Protein AF-A0AAV3VYD3-F1 (afdb_monomer)

Sequence (184 aa):
MFLDAGIEIILNGKKIEPYRIKDQPDKISPKYVIENNINVQVRLYSTIGINEENGWDIFINKRCICETNKSKDVQWSKTKQERGYSYRNFRGEVLIEISDTIDLPLNSTKEKLDFNSELMNKIIRVMYNYLFNNKDMFKKKDVIIEFEREISEVDILKDYFEEKTAKAVGERAFDRMLGIAKKS

Structure (mmCIF, N/CA/C/O backbone):
data_AF-A0AAV3VYD3-F1
#
_entry.id   AF-A0AAV3VYD3-F1
#
loop_
_atom_site.group_PDB
_atom_site.id
_atom_site.type_symbol
_atom_site.label_atom_id
_atom_site.label_alt_id
_atom_site.label_comp_id
_atom_site.label_asym_id
_atom_site.label_entity_id
_atom_site.label_seq_id
_atom_site.pdbx_PDB_ins_code
_atom_site.Cartn_x
_atom_site.Cartn_y
_atom_site.Cartn_z
_atom_site.occupancy
_atom_site.B_iso_or_equiv
_atom_site.auth_seq_id
_atom_site.auth_comp_id
_atom_site.auth_asym_id
_atom_site.auth_atom_id
_atom_site.pdbx_PDB_model_num
ATOM 1 N N . MET A 1 1 ? -15.929 9.227 -0.026 1.00 45.53 1 MET A N 1
ATOM 2 C CA . MET A 1 1 ? -16.861 9.052 1.115 1.00 45.53 1 MET A CA 1
ATOM 3 C C . MET A 1 1 ? -17.187 7.575 1.250 1.00 45.53 1 MET A C 1
ATOM 5 O O . MET A 1 1 ? -17.892 7.030 0.408 1.00 45.53 1 MET A O 1
ATOM 9 N N . PHE A 1 2 ? -16.623 6.931 2.268 1.00 51.69 2 PHE A N 1
ATOM 10 C CA . PHE A 1 2 ? -16.863 5.523 2.570 1.00 51.69 2 PHE A CA 1
ATOM 11 C C . PHE A 1 2 ? -18.065 5.411 3.511 1.00 51.69 2 PHE A C 1
ATOM 13 O O . PHE A 1 2 ? -18.057 5.993 4.596 1.00 51.69 2 PHE A O 1
ATOM 20 N N . LEU A 1 3 ? -19.105 4.702 3.080 1.00 51.91 3 LEU A N 1
ATOM 21 C CA . LEU A 1 3 ? -20.323 4.474 3.853 1.00 51.91 3 LEU A CA 1
ATOM 22 C C . LEU A 1 3 ? -20.671 2.994 3.790 1.00 51.91 3 LEU A C 1
ATOM 24 O O . LEU A 1 3 ? -20.880 2.456 2.707 1.00 51.91 3 LEU A O 1
ATOM 28 N N . ASP A 1 4 ? -20.774 2.363 4.955 1.00 52.88 4 ASP A N 1
ATOM 29 C CA . ASP A 1 4 ? -21.252 0.985 5.101 1.00 52.88 4 ASP A CA 1
ATOM 30 C C . ASP A 1 4 ? -22.374 0.912 6.155 1.00 52.88 4 ASP A C 1
ATOM 32 O O . ASP A 1 4 ? -22.376 0.091 7.072 1.00 52.88 4 ASP A O 1
ATOM 36 N N . ALA A 1 5 ? -23.310 1.865 6.078 1.00 54.53 5 ALA A N 1
ATOM 37 C CA . ALA A 1 5 ? -24.402 2.020 7.044 1.00 54.53 5 ALA A CA 1
ATOM 38 C C . ALA A 1 5 ? -25.788 1.630 6.493 1.00 54.53 5 ALA A C 1
ATOM 40 O O . ALA A 1 5 ? -26.776 1.779 7.201 1.00 54.53 5 ALA A O 1
ATOM 41 N N . GLY A 1 6 ? -25.890 1.159 5.241 1.00 59.22 6 GLY A N 1
ATOM 42 C CA . GLY A 1 6 ? -27.193 0.912 4.599 1.00 59.22 6 GLY A CA 1
ATOM 43 C C . GLY A 1 6 ? -28.017 2.189 4.371 1.00 59.22 6 GLY A C 1
ATOM 44 O O . GLY A 1 6 ? -29.228 2.120 4.194 1.00 59.22 6 GLY A O 1
ATOM 45 N N . ILE A 1 7 ? -27.360 3.352 4.402 1.00 65.56 7 ILE A N 1
ATOM 46 C CA . ILE A 1 7 ? -27.970 4.669 4.220 1.00 65.56 7 ILE A CA 1
ATOM 47 C C . ILE A 1 7 ? -27.761 5.102 2.770 1.00 65.56 7 ILE A C 1
ATOM 49 O O . ILE A 1 7 ? -26.641 5.062 2.260 1.00 65.56 7 ILE A O 1
ATOM 53 N N . GLU A 1 8 ? -28.834 5.549 2.126 1.00 74.44 8 GLU A N 1
ATOM 54 C CA . GLU A 1 8 ? -28.788 6.190 0.817 1.00 74.44 8 GLU A CA 1
ATOM 55 C C . GLU A 1 8 ? -28.594 7.700 0.994 1.00 74.44 8 GLU A C 1
ATOM 57 O O . GLU A 1 8 ? -29.368 8.356 1.690 1.00 74.44 8 GLU A O 1
ATOM 62 N N . ILE A 1 9 ? -27.548 8.259 0.380 1.00 77.38 9 ILE A N 1
ATOM 63 C CA . ILE A 1 9 ? -27.311 9.706 0.383 1.00 77.38 9 ILE A CA 1
ATOM 64 C C . ILE A 1 9 ? -27.701 10.274 -0.972 1.00 77.38 9 ILE A C 1
ATOM 66 O O . ILE A 1 9 ? -27.195 9.844 -2.006 1.00 77.38 9 ILE A O 1
ATOM 70 N N . ILE A 1 10 ? -28.565 11.288 -0.951 1.00 84.12 10 ILE A N 1
ATOM 71 C CA . ILE A 1 10 ? -28.936 12.072 -2.127 1.00 84.12 10 ILE A CA 1
ATOM 72 C C . ILE A 1 10 ? -28.445 13.499 -1.899 1.00 84.12 10 ILE A C 1
ATOM 74 O O . ILE A 1 10 ? -28.914 14.186 -0.993 1.00 84.12 10 ILE A O 1
ATOM 78 N N . LEU A 1 11 ? -27.500 13.954 -2.721 1.00 80.88 11 LEU A N 1
ATOM 79 C CA . LEU A 1 11 ? -26.977 15.317 -2.686 1.00 80.88 11 LEU A CA 1
ATOM 80 C C . LEU A 1 11 ? -27.377 16.029 -3.978 1.00 80.88 11 LEU A C 1
ATOM 82 O O . LEU A 1 11 ? -27.050 15.571 -5.072 1.00 80.88 11 LEU A O 1
ATOM 86 N N . ASN A 1 12 ? -28.101 17.145 -3.865 1.00 88.56 12 ASN A N 1
ATOM 87 C CA . ASN A 1 12 ? -28.606 17.912 -5.014 1.00 88.56 12 ASN A CA 1
ATOM 88 C C . ASN A 1 12 ? -29.401 17.053 -6.018 1.00 88.56 12 ASN A C 1
ATOM 90 O O . ASN A 1 12 ? -29.221 17.163 -7.230 1.00 88.56 12 ASN A O 1
ATOM 94 N N . GLY A 1 13 ? -30.239 16.143 -5.510 1.00 86.31 13 GLY A N 1
ATOM 95 C CA . GLY A 1 13 ? -31.043 15.232 -6.333 1.00 86.31 13 GLY A CA 1
ATOM 96 C C . GLY A 1 13 ? -30.257 14.094 -6.995 1.00 86.31 13 GLY A C 1
ATOM 97 O O . GLY A 1 13 ? -30.854 13.283 -7.698 1.00 86.31 13 GLY A O 1
ATOM 98 N N . LYS A 1 14 ? -28.940 13.994 -6.771 1.00 86.69 14 LYS A N 1
ATOM 99 C CA . LYS A 1 14 ? -28.114 12.882 -7.251 1.00 86.69 14 LYS A CA 1
ATOM 100 C C . LYS A 1 14 ? -27.807 11.921 -6.115 1.00 86.69 14 LYS A C 1
ATOM 102 O O . LYS A 1 14 ? -27.284 12.327 -5.077 1.00 86.69 14 LYS A O 1
ATOM 107 N N . LYS A 1 15 ? -28.098 10.642 -6.339 1.00 84.75 15 LYS A N 1
ATOM 108 C CA . LYS A 1 15 ? -27.644 9.563 -5.466 1.00 84.75 15 LYS A CA 1
ATOM 109 C C . LYS A 1 15 ? -26.116 9.533 -5.452 1.00 84.75 15 LYS A C 1
ATOM 111 O O . LYS A 1 15 ? -25.482 9.573 -6.506 1.00 84.75 15 LYS A O 1
ATOM 116 N N . ILE A 1 16 ? -25.544 9.494 -4.258 1.00 83.31 16 ILE A N 1
ATOM 117 C CA . ILE A 1 16 ? -24.109 9.361 -4.048 1.00 83.31 16 ILE A CA 1
ATOM 118 C C . ILE A 1 16 ? -23.815 7.901 -3.741 1.00 83.31 16 ILE A C 1
ATOM 120 O O . ILE A 1 16 ? -24.209 7.386 -2.695 1.00 83.31 16 ILE A O 1
ATOM 124 N N . GLU A 1 17 ? -23.113 7.245 -4.660 1.00 75.81 17 GLU A N 1
ATOM 125 C CA . GLU A 1 17 ? -22.643 5.883 -4.443 1.00 75.81 17 GLU A CA 1
ATOM 126 C C . GLU A 1 17 ? -21.498 5.869 -3.415 1.00 75.81 17 GLU A C 1
ATOM 128 O O . GLU A 1 17 ? -20.615 6.739 -3.461 1.00 75.81 17 GLU A O 1
ATOM 133 N N . PRO A 1 18 ? -21.483 4.904 -2.478 1.00 71.62 18 PRO A N 1
ATOM 134 C CA . PRO A 1 18 ? -20.367 4.731 -1.562 1.00 71.62 18 PRO A CA 1
ATOM 135 C C . PRO A 1 18 ? -19.078 4.477 -2.339 1.00 71.62 18 PRO A C 1
ATOM 137 O O . PRO A 1 18 ? -19.022 3.609 -3.211 1.00 71.62 18 PRO A O 1
ATOM 140 N N . TYR A 1 19 ? -18.021 5.205 -1.993 1.00 75.50 19 TYR A N 1
ATOM 141 C CA . TYR A 1 19 ? -16.716 4.954 -2.586 1.00 75.50 19 TYR A CA 1
ATOM 142 C C . TYR A 1 19 ? -16.160 3.615 -2.085 1.00 75.50 19 TYR A C 1
ATOM 144 O O . TYR A 1 19 ? -16.187 3.334 -0.884 1.00 75.50 19 TYR A O 1
ATOM 152 N N . ARG A 1 20 ? -15.649 2.805 -3.014 1.00 74.44 20 ARG A N 1
ATOM 153 C CA . ARG A 1 20 ? -14.955 1.541 -2.755 1.00 74.44 20 ARG A CA 1
ATOM 154 C C . ARG A 1 20 ? -13.678 1.533 -3.583 1.00 74.44 20 ARG A C 1
ATOM 156 O O . ARG A 1 20 ? -13.747 1.791 -4.778 1.00 74.44 20 ARG A O 1
ATOM 163 N N . ILE A 1 21 ? -12.549 1.198 -2.959 1.00 80.31 21 ILE A N 1
ATOM 164 C CA . ILE A 1 21 ? -11.260 1.038 -3.659 1.00 80.31 21 ILE A CA 1
ATOM 165 C C . ILE A 1 21 ? -11.382 -0.060 -4.729 1.00 80.31 21 ILE A C 1
ATOM 167 O O . ILE A 1 21 ? -10.989 0.104 -5.878 1.00 80.31 21 ILE A O 1
ATOM 171 N N . LYS A 1 22 ? -11.957 -1.201 -4.335 1.00 82.81 22 LYS A N 1
ATOM 172 C CA . LYS A 1 22 ? -12.356 -2.323 -5.195 1.00 82.81 22 LYS A CA 1
ATOM 173 C C . LYS A 1 22 ? -13.385 -3.182 -4.466 1.00 82.81 22 LYS A C 1
ATOM 175 O O . LYS A 1 22 ? -13.549 -3.046 -3.254 1.00 82.81 22 LYS A O 1
ATOM 180 N N . ASP A 1 23 ? -14.032 -4.092 -5.187 1.00 81.81 23 ASP A N 1
ATOM 181 C CA . ASP A 1 23 ? -15.098 -4.937 -4.631 1.00 81.81 23 ASP A CA 1
ATOM 182 C C . ASP A 1 23 ? -14.629 -5.851 -3.498 1.00 81.81 23 ASP A C 1
ATOM 184 O O . ASP A 1 23 ? -15.370 -6.088 -2.545 1.00 81.81 23 ASP A O 1
ATOM 188 N N . GLN A 1 24 ? -13.401 -6.370 -3.588 1.00 86.94 24 GLN A N 1
ATOM 189 C CA . GLN A 1 24 ? -12.832 -7.252 -2.573 1.00 86.94 24 GLN A CA 1
ATOM 190 C C . GLN A 1 24 ? -11.357 -6.942 -2.328 1.00 86.94 24 GLN A C 1
ATOM 192 O O . GLN A 1 24 ? -10.620 -6.814 -3.304 1.00 86.94 24 GLN A O 1
ATOM 197 N N . PRO A 1 25 ? -10.891 -6.878 -1.069 1.00 93.00 25 PRO A N 1
ATOM 198 C CA . PRO A 1 25 ? -9.472 -6.745 -0.729 1.00 93.00 25 PRO A CA 1
ATOM 199 C C . PRO A 1 25 ? -8.639 -7.930 -1.235 1.00 93.00 25 PRO A C 1
ATOM 201 O O . PRO A 1 25 ? -9.141 -9.035 -1.401 1.00 93.00 25 PRO A O 1
ATOM 204 N N . ASP A 1 26 ? -7.346 -7.705 -1.486 1.00 95.62 26 ASP A N 1
ATOM 205 C CA . ASP A 1 26 ? -6.431 -8.767 -1.943 1.00 95.62 26 ASP A CA 1
ATOM 206 C C . ASP A 1 26 ? -6.059 -9.715 -0.793 1.00 95.62 26 ASP A C 1
ATOM 208 O O . ASP A 1 26 ? -5.813 -10.905 -0.998 1.00 95.62 26 ASP A O 1
ATOM 212 N N . LYS A 1 27 ? -6.019 -9.181 0.433 1.00 97.06 27 LYS A N 1
ATOM 213 C CA . LYS A 1 27 ? -5.811 -9.936 1.671 1.00 97.06 27 LYS A CA 1
ATOM 214 C C . LYS A 1 27 ? -6.665 -9.373 2.798 1.00 97.06 27 LYS A C 1
ATOM 216 O O . LYS A 1 27 ? -6.816 -8.158 2.920 1.00 97.06 27 LYS A O 1
ATOM 221 N N . ILE A 1 28 ? -7.178 -10.268 3.637 1.00 97.12 28 ILE A N 1
ATOM 222 C CA . ILE A 1 28 ? -7.953 -9.946 4.837 1.00 97.12 28 ILE A CA 1
ATOM 223 C C . ILE A 1 28 ? -7.355 -10.709 6.013 1.00 97.12 28 ILE A C 1
ATOM 225 O O . ILE A 1 28 ? -7.131 -11.920 5.927 1.00 97.12 28 ILE A O 1
ATOM 229 N N . SER A 1 29 ? -7.083 -10.012 7.110 1.00 97.56 29 SER A N 1
ATOM 230 C CA . SER A 1 29 ? -6.636 -10.648 8.343 1.00 97.56 29 SER A CA 1
ATOM 231 C C . SER A 1 29 ? -7.801 -11.332 9.070 1.00 97.56 29 SER A C 1
ATOM 233 O O . SER A 1 29 ? -8.960 -10.927 8.910 1.00 97.56 29 SER A O 1
ATOM 235 N N . PRO A 1 30 ? -7.536 -12.318 9.948 1.00 96.69 30 PRO A N 1
ATOM 236 C CA . PRO A 1 30 ? -8.525 -12.674 10.961 1.00 96.69 30 PRO A CA 1
ATOM 237 C C . PRO A 1 30 ? -8.890 -11.437 11.798 1.00 96.69 30 PRO A C 1
ATOM 239 O O . PRO A 1 30 ? -8.145 -10.451 11.833 1.00 96.69 30 PRO A O 1
ATOM 242 N N . LYS A 1 31 ? -10.040 -11.492 12.473 1.00 95.06 31 LYS A N 1
ATOM 243 C CA . LYS A 1 31 ? -10.377 -10.505 13.500 1.00 95.06 31 LYS A CA 1
ATOM 244 C C . LYS A 1 31 ? -9.499 -10.774 14.720 1.00 95.06 31 LYS A C 1
ATOM 246 O O . LYS A 1 31 ? -9.607 -11.829 15.341 1.00 95.06 31 LYS A O 1
ATOM 251 N N . TYR A 1 32 ? -8.605 -9.846 15.024 1.00 94.12 32 TYR A N 1
ATOM 252 C CA . TYR A 1 32 ? -7.785 -9.880 16.225 1.00 94.12 32 TYR A CA 1
ATOM 253 C C . TYR A 1 32 ? -8.551 -9.222 17.362 1.00 94.12 32 TYR A C 1
ATOM 255 O O . TYR A 1 32 ? -8.985 -8.083 17.218 1.00 94.12 32 TYR A O 1
ATOM 263 N N . VAL A 1 33 ? -8.683 -9.912 18.489 1.00 91.56 33 VAL A N 1
ATOM 264 C CA . VAL A 1 33 ? -9.193 -9.299 19.715 1.00 91.56 33 VAL A CA 1
ATOM 265 C C . VAL A 1 33 ? -8.015 -8.660 20.440 1.00 91.56 33 VAL A C 1
ATOM 267 O O . VAL A 1 33 ? -7.061 -9.338 20.821 1.00 91.56 33 VAL A O 1
ATOM 270 N N . ILE A 1 34 ? -8.075 -7.346 20.583 1.00 84.94 34 ILE A N 1
ATOM 271 C CA . ILE A 1 34 ? -7.198 -6.533 21.421 1.00 84.94 34 ILE A CA 1
ATOM 272 C C . ILE A 1 34 ? -8.034 -6.117 22.645 1.00 84.94 34 ILE A C 1
ATOM 274 O O . ILE A 1 34 ? -9.249 -6.280 22.628 1.00 84.94 34 ILE A O 1
ATOM 278 N N . GLU A 1 35 ? -7.381 -5.676 23.720 1.00 78.50 35 GLU A N 1
ATOM 279 C CA . GLU A 1 35 ? -7.949 -5.207 25.002 1.00 78.50 35 GLU A CA 1
ATOM 280 C C . GLU A 1 35 ? -9.436 -4.829 25.009 1.00 78.50 35 GLU A C 1
ATOM 282 O O . GLU A 1 35 ? -9.916 -4.168 24.097 1.00 78.50 35 GLU A O 1
ATOM 287 N N . ASN A 1 36 ? -10.153 -5.197 26.076 1.00 72.62 36 ASN A N 1
ATOM 288 C CA . ASN A 1 36 ? -11.568 -4.852 26.272 1.00 72.62 36 ASN A CA 1
ATOM 289 C C . ASN A 1 36 ? -12.492 -5.290 25.114 1.00 72.62 36 ASN A C 1
ATOM 291 O O . ASN A 1 36 ? -13.451 -4.603 24.779 1.00 72.62 36 ASN A O 1
ATOM 295 N N . ASN A 1 37 ? -12.224 -6.449 24.498 1.00 79.62 37 ASN A N 1
ATOM 296 C CA . ASN A 1 37 ? -12.996 -6.990 23.367 1.00 79.62 37 ASN A CA 1
ATOM 297 C C . ASN A 1 37 ? -13.008 -6.103 22.108 1.00 79.62 37 ASN A C 1
ATOM 299 O O . ASN A 1 37 ? -13.908 -6.216 21.269 1.00 79.62 37 ASN A O 1
ATOM 303 N N . ILE A 1 38 ? -11.990 -5.262 21.931 1.00 87.94 38 ILE A N 1
ATOM 304 C CA . ILE A 1 38 ? -11.821 -4.462 20.722 1.00 87.94 38 ILE A CA 1
ATOM 305 C C . ILE A 1 38 ? -11.378 -5.379 19.585 1.00 87.94 38 ILE A C 1
ATOM 307 O O . ILE A 1 38 ? -10.305 -5.978 19.625 1.00 87.94 38 ILE A O 1
ATOM 311 N N . ASN A 1 39 ? -12.194 -5.485 18.540 1.00 92.38 39 ASN A N 1
ATOM 312 C CA . ASN A 1 39 ? -11.863 -6.302 17.378 1.00 92.38 39 ASN A CA 1
ATOM 313 C C . ASN A 1 39 ? -11.178 -5.453 16.312 1.00 92.38 39 ASN A C 1
ATOM 315 O O . ASN A 1 39 ? -11.667 -4.387 15.947 1.00 92.38 39 ASN A O 1
ATOM 319 N N . VAL A 1 40 ? -10.074 -5.955 15.768 1.00 94.69 40 VAL A N 1
ATOM 320 C CA . VAL A 1 40 ? -9.308 -5.303 14.707 1.00 94.69 40 VAL A CA 1
ATOM 321 C C . VAL A 1 40 ? -9.152 -6.245 13.527 1.00 94.69 40 VAL A C 1
ATOM 323 O O . VAL A 1 40 ? -8.675 -7.370 13.673 1.00 94.69 40 VAL A O 1
ATOM 326 N N . GLN A 1 41 ? -9.512 -5.778 12.337 1.00 97.00 41 GLN A N 1
ATOM 327 C CA . GLN A 1 41 ? -9.268 -6.472 11.078 1.00 97.00 41 GLN A CA 1
ATOM 328 C C . GLN A 1 41 ? -8.517 -5.557 10.117 1.00 97.00 41 GLN A C 1
ATOM 330 O O . GLN A 1 41 ? -8.865 -4.393 9.945 1.00 97.00 41 GLN A O 1
ATOM 335 N N . VAL A 1 42 ? -7.504 -6.104 9.458 1.00 97.19 42 VAL A N 1
ATOM 336 C CA . VAL A 1 42 ? -6.706 -5.406 8.455 1.00 97.19 42 VAL A CA 1
ATOM 337 C C . VAL A 1 42 ? -7.067 -5.942 7.078 1.00 97.19 42 VAL A C 1
ATOM 339 O O . VAL A 1 42 ? -7.129 -7.157 6.867 1.00 97.19 42 VAL A O 1
ATOM 342 N N . ARG A 1 43 ? -7.288 -5.040 6.126 1.00 96.56 43 ARG A N 1
ATOM 343 C CA . ARG A 1 43 ? -7.492 -5.359 4.712 1.00 96.56 43 ARG A CA 1
ATOM 344 C C . ARG A 1 43 ? -6.403 -4.699 3.891 1.00 96.56 43 ARG A C 1
ATOM 346 O O . ARG A 1 43 ? -6.096 -3.532 4.112 1.00 96.56 43 ARG A O 1
ATOM 353 N N . LEU A 1 44 ? -5.822 -5.439 2.955 1.00 95.62 44 LEU A N 1
ATOM 354 C CA . LEU A 1 44 ? -4.760 -4.940 2.087 1.00 95.62 44 LEU A CA 1
ATOM 355 C C . LEU A 1 44 ? -5.191 -4.984 0.628 1.00 95.62 44 LEU A C 1
ATOM 357 O O . LEU A 1 44 ? -5.834 -5.936 0.175 1.00 95.62 44 LEU A O 1
ATOM 361 N N . TYR A 1 45 ? -4.761 -3.961 -0.095 1.00 94.50 45 TYR A N 1
ATOM 362 C CA . TYR A 1 45 ? -4.999 -3.762 -1.510 1.00 94.50 45 TYR A CA 1
ATOM 363 C C . TYR A 1 45 ? -3.650 -3.461 -2.174 1.00 94.50 45 TYR A C 1
ATOM 365 O O . TYR A 1 45 ? -2.945 -2.532 -1.767 1.00 94.50 45 TYR A O 1
ATOM 373 N N . SER A 1 46 ? -3.268 -4.259 -3.169 1.00 92.25 46 SER A N 1
ATOM 374 C CA . SER A 1 46 ? -2.045 -4.084 -3.967 1.00 92.25 46 SER A CA 1
ATOM 375 C C . SER A 1 46 ? -2.274 -3.340 -5.276 1.00 92.25 46 SER A C 1
ATOM 377 O O . SER A 1 46 ? -1.317 -3.029 -5.990 1.00 92.25 46 SER A O 1
ATOM 379 N N . THR A 1 47 ? -3.534 -3.035 -5.576 1.00 88.44 47 THR A N 1
ATOM 380 C CA . THR A 1 47 ? -3.943 -2.284 -6.756 1.00 88.44 47 THR A CA 1
ATOM 381 C C . THR A 1 47 ? -4.985 -1.252 -6.347 1.00 88.44 47 THR A C 1
ATOM 383 O O . THR A 1 47 ? -5.934 -1.583 -5.638 1.00 88.44 47 THR A O 1
ATOM 386 N N . ILE A 1 48 ? -4.787 -0.017 -6.798 1.00 85.44 48 ILE A N 1
ATOM 387 C CA . ILE A 1 48 ? -5.684 1.125 -6.599 1.00 85.44 48 ILE A CA 1
ATOM 388 C C . ILE A 1 48 ? -5.878 1.829 -7.944 1.00 85.44 48 ILE A C 1
ATOM 390 O O . ILE A 1 48 ? -5.062 1.650 -8.858 1.00 85.44 48 ILE A O 1
ATOM 394 N N . GLY A 1 49 ? -6.946 2.610 -8.080 1.00 80.56 49 GLY A N 1
ATOM 395 C CA . GLY A 1 49 ? -7.206 3.391 -9.291 1.00 80.56 49 GLY A CA 1
ATOM 396 C C . GLY A 1 49 ? -6.085 4.395 -9.604 1.00 80.56 49 GLY A C 1
ATOM 397 O O . GLY A 1 49 ? -5.352 4.833 -8.723 1.00 80.56 49 GLY A O 1
ATOM 398 N N . ILE A 1 50 ? -5.951 4.805 -10.871 1.00 76.31 50 ILE A N 1
ATOM 399 C CA . ILE A 1 50 ? -4.847 5.682 -11.322 1.00 76.31 50 ILE A CA 1
ATOM 400 C C . ILE A 1 50 ? -4.804 7.053 -10.623 1.00 76.31 50 ILE A C 1
ATOM 402 O O . ILE A 1 50 ? -3.734 7.642 -10.488 1.00 76.31 50 ILE A O 1
ATOM 406 N N . ASN A 1 51 ? -5.959 7.531 -10.156 1.00 81.38 51 ASN A N 1
ATOM 407 C CA . ASN A 1 51 ? -6.115 8.797 -9.437 1.00 81.38 51 ASN A CA 1
ATOM 408 C C . ASN A 1 51 ? -6.279 8.597 -7.924 1.00 81.38 51 ASN A C 1
ATOM 410 O O . ASN A 1 51 ? -6.585 9.550 -7.210 1.00 81.38 51 ASN A O 1
ATOM 414 N N . GLU A 1 52 ? -6.127 7.368 -7.434 1.00 84.88 52 GLU A N 1
ATOM 415 C CA . GLU A 1 52 ? -6.284 7.067 -6.020 1.00 84.88 52 GLU A CA 1
ATOM 416 C C . GLU A 1 52 ? -4.969 7.263 -5.278 1.00 84.88 52 GLU A C 1
ATOM 418 O O . GLU A 1 52 ? -3.880 6.919 -5.744 1.00 84.88 52 GLU A O 1
ATOM 423 N N . GLU A 1 53 ? -5.071 7.811 -4.074 1.00 88.06 53 GLU A N 1
ATOM 424 C CA . GLU A 1 53 ? -3.915 7.931 -3.210 1.00 88.06 53 GLU A CA 1
ATOM 425 C C . GLU A 1 53 ? -3.645 6.623 -2.468 1.00 88.06 53 GLU A C 1
ATOM 427 O O . GLU A 1 53 ? -4.550 5.950 -1.976 1.00 88.06 53 GLU A O 1
ATOM 432 N N . ASN A 1 54 ? -2.367 6.296 -2.303 1.00 90.94 54 ASN A N 1
ATOM 433 C CA . ASN A 1 54 ? -1.969 5.231 -1.395 1.00 90.94 54 ASN A CA 1
ATOM 434 C C . ASN A 1 54 ? -2.120 5.634 0.079 1.00 90.94 54 ASN A C 1
ATOM 436 O O . ASN A 1 54 ? -2.263 6.810 0.387 1.00 90.94 54 ASN A O 1
ATOM 440 N N . GLY A 1 55 ? -2.029 4.679 1.000 1.00 91.88 55 GLY A N 1
ATOM 441 C CA . GLY A 1 55 ? -1.970 4.956 2.441 1.00 91.88 55 GLY A CA 1
ATOM 442 C C . GLY A 1 55 ? -2.920 4.098 3.264 1.00 91.88 55 GLY A C 1
ATOM 443 O O . GLY A 1 55 ? -3.468 3.111 2.767 1.00 91.88 55 GLY A O 1
ATOM 444 N N . TRP A 1 56 ? -3.062 4.469 4.534 1.00 92.38 56 TRP A N 1
ATOM 445 C CA . TRP A 1 56 ? -3.906 3.771 5.499 1.00 92.38 56 TRP A CA 1
ATOM 446 C C . TRP A 1 56 ? -5.222 4.504 5.744 1.00 92.38 56 TRP A C 1
ATOM 448 O O . TRP A 1 56 ? -5.222 5.678 6.118 1.00 92.38 56 TRP A O 1
ATOM 458 N N . ASP A 1 57 ? -6.322 3.774 5.628 1.00 90.88 57 ASP A N 1
ATOM 459 C CA . ASP A 1 57 ? -7.636 4.186 6.097 1.00 90.88 57 ASP A CA 1
ATOM 460 C C . ASP A 1 57 ? -7.929 3.513 7.437 1.00 90.88 57 ASP A C 1
ATOM 462 O O . ASP A 1 57 ? -7.663 2.322 7.621 1.00 90.88 57 ASP A O 1
ATOM 466 N N . ILE A 1 58 ? -8.484 4.266 8.382 1.00 89.69 58 ILE A N 1
ATOM 467 C CA . ILE A 1 58 ? -8.855 3.750 9.701 1.00 89.69 58 ILE A CA 1
ATOM 468 C C . ILE A 1 58 ? -10.341 3.981 9.909 1.00 89.69 58 ILE A C 1
ATOM 470 O O . ILE A 1 58 ? -10.822 5.118 9.892 1.00 89.69 58 ILE A O 1
ATOM 474 N N . PHE A 1 59 ? -11.045 2.883 10.146 1.00 88.31 59 PHE A N 1
ATOM 475 C CA . PHE A 1 59 ? -12.467 2.840 10.404 1.00 88.31 59 PHE A CA 1
ATOM 476 C C . PHE A 1 59 ? -12.720 2.391 11.830 1.00 88.31 59 PHE A C 1
ATOM 478 O O . PHE A 1 59 ? -12.151 1.406 12.293 1.00 88.31 59 PHE A O 1
ATOM 485 N N . ILE A 1 60 ? -13.636 3.076 12.496 1.00 85.81 60 ILE A N 1
ATOM 486 C CA . ILE A 1 60 ? -14.126 2.696 13.814 1.00 85.81 60 ILE A CA 1
ATOM 487 C C . ILE A 1 60 ? -15.634 2.550 13.727 1.00 85.81 60 ILE A C 1
ATOM 489 O O . ILE A 1 60 ? -16.308 3.494 13.316 1.00 85.81 60 ILE A O 1
ATOM 493 N N . ASN A 1 61 ? -16.170 1.388 14.104 1.00 84.44 61 ASN A N 1
ATOM 494 C CA . ASN A 1 61 ? -17.605 1.097 14.049 1.00 84.44 61 ASN A CA 1
ATOM 495 C C . ASN A 1 61 ? -18.220 1.533 12.706 1.00 84.44 61 ASN A C 1
ATOM 497 O O . ASN A 1 61 ? -19.254 2.196 12.654 1.00 84.44 61 ASN A O 1
ATOM 501 N N . LYS A 1 62 ? -17.531 1.181 11.609 1.00 82.94 62 LYS A N 1
ATOM 502 C CA . LYS A 1 62 ? -17.867 1.507 10.207 1.00 82.94 62 LYS A CA 1
ATOM 503 C C . LYS A 1 62 ? -17.749 2.982 9.797 1.00 82.94 62 LYS A C 1
ATOM 505 O O . LYS A 1 62 ? -18.010 3.310 8.641 1.00 82.94 62 LYS A O 1
ATOM 510 N N . ARG A 1 63 ? -17.321 3.878 10.686 1.00 78.62 63 ARG A N 1
ATOM 511 C CA . ARG A 1 63 ? -17.050 5.285 10.365 1.00 78.62 63 ARG A CA 1
ATOM 512 C C . ARG A 1 63 ? -15.586 5.472 9.983 1.00 78.62 63 ARG A C 1
ATOM 514 O O . ARG A 1 63 ? -14.709 5.125 10.765 1.00 78.62 63 ARG A O 1
ATOM 521 N N . CYS A 1 64 ? -15.323 6.068 8.820 1.00 83.81 64 CYS A N 1
ATOM 522 C CA . CYS A 1 64 ? -13.975 6.483 8.430 1.00 83.81 64 CYS A CA 1
ATOM 523 C C . CYS A 1 64 ? -13.514 7.654 9.309 1.00 83.81 64 CYS A C 1
ATOM 525 O O . CYS A 1 64 ? -14.173 8.696 9.347 1.00 83.81 64 CYS A O 1
ATOM 527 N N . ILE A 1 65 ? -12.407 7.474 10.027 1.00 83.00 65 ILE A N 1
ATOM 528 C CA . ILE A 1 65 ? -11.817 8.484 10.921 1.00 83.00 65 ILE A CA 1
ATOM 529 C C . ILE A 1 65 ? -10.547 9.079 10.315 1.00 83.00 65 ILE A C 1
ATOM 531 O O . ILE A 1 65 ? -10.254 10.258 10.503 1.00 83.00 65 ILE A O 1
ATOM 535 N N . CYS A 1 66 ? -9.787 8.270 9.580 1.00 83.50 66 CYS A N 1
ATOM 536 C CA . CYS A 1 66 ? -8.611 8.702 8.836 1.00 83.50 66 CYS A CA 1
ATOM 537 C C . CYS A 1 66 ? -8.663 8.102 7.440 1.00 83.50 66 CYS A C 1
ATOM 539 O O . CYS A 1 66 ? -8.940 6.914 7.303 1.00 83.50 66 CYS A O 1
ATOM 541 N N . GLU A 1 67 ? -8.368 8.922 6.440 1.00 88.06 67 GLU A N 1
ATOM 542 C CA . GLU A 1 67 ? -8.357 8.547 5.032 1.00 88.06 67 GLU A CA 1
ATOM 543 C C . GLU A 1 67 ? -6.960 8.827 4.455 1.00 88.06 67 GLU A C 1
ATOM 545 O O . GLU A 1 67 ? -6.341 9.837 4.793 1.00 88.06 67 GLU A O 1
ATOM 550 N N . THR A 1 68 ? -6.451 7.899 3.643 1.00 87.62 68 THR A N 1
ATOM 551 C CA . THR A 1 68 ? -5.182 7.966 2.892 1.00 87.62 68 THR A CA 1
ATOM 552 C C . THR A 1 68 ? -3.954 8.306 3.750 1.00 87.62 68 THR A C 1
ATOM 554 O O . THR A 1 68 ? -2.952 8.830 3.258 1.00 87.62 68 THR A O 1
ATOM 557 N N . ASN A 1 69 ? -3.977 7.984 5.048 1.00 85.44 69 ASN A N 1
ATOM 558 C CA . ASN A 1 69 ? 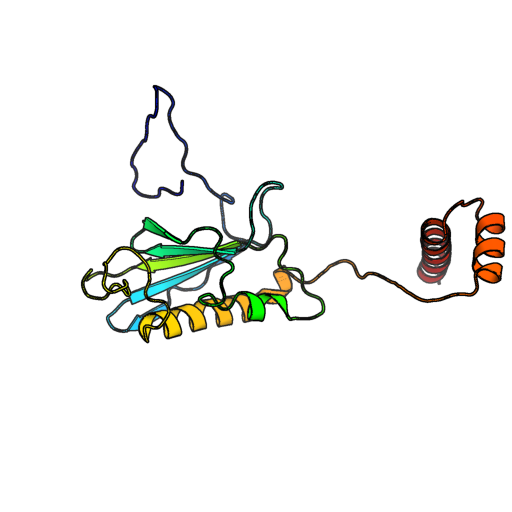-3.000 8.495 6.003 1.00 85.44 69 ASN A CA 1
ATOM 559 C C . ASN A 1 69 ? -1.585 7.949 5.723 1.00 85.44 69 ASN A C 1
ATOM 561 O O . ASN A 1 69 ? -1.354 6.739 5.636 1.00 85.44 69 ASN A O 1
ATOM 565 N N . LYS A 1 70 ? -0.629 8.877 5.592 1.00 86.88 70 LYS A N 1
ATOM 566 C CA . LYS A 1 70 ? 0.804 8.654 5.324 1.00 86.88 70 LYS A CA 1
ATOM 567 C C . LYS A 1 70 ? 1.702 9.252 6.415 1.00 86.88 70 LYS A C 1
ATOM 569 O O . LYS A 1 70 ? 2.900 9.440 6.182 1.00 86.88 70 LYS A O 1
ATOM 574 N N . SER A 1 71 ? 1.141 9.620 7.567 1.00 85.12 71 SER A N 1
ATOM 575 C CA . SER A 1 71 ? 1.879 10.276 8.646 1.00 85.12 71 SER A CA 1
ATOM 576 C C . SER A 1 71 ? 2.855 9.319 9.344 1.00 85.12 71 SER A C 1
ATOM 578 O O . SER A 1 71 ? 2.860 8.098 9.139 1.00 85.12 71 SER A O 1
ATOM 580 N N . LYS A 1 72 ? 3.710 9.893 10.197 1.00 81.19 72 LYS A N 1
ATOM 581 C CA . LYS A 1 72 ? 4.581 9.122 11.094 1.00 81.19 72 LYS A CA 1
ATOM 582 C C . LYS A 1 72 ? 3.783 8.332 12.136 1.00 81.19 72 LYS A C 1
ATOM 584 O O . LYS A 1 72 ? 4.295 7.333 12.629 1.00 81.19 72 LYS A O 1
ATOM 589 N N . ASP A 1 73 ? 2.548 8.734 12.420 1.00 80.75 73 ASP A N 1
ATOM 590 C CA . ASP A 1 73 ? 1.704 8.133 13.458 1.00 80.75 73 ASP A CA 1
ATOM 591 C C . ASP A 1 73 ? 1.249 6.731 13.052 1.00 80.75 73 ASP A C 1
ATOM 593 O O . ASP A 1 73 ? 1.347 5.784 13.823 1.00 80.75 73 ASP A O 1
ATOM 597 N N . VAL A 1 74 ? 0.900 6.550 11.776 1.00 80.69 74 VAL A N 1
ATOM 598 C CA . VAL A 1 74 ? 0.673 5.224 11.175 1.00 80.69 74 VAL A CA 1
ATOM 599 C C . VAL A 1 74 ? 1.979 4.570 10.706 1.00 80.69 74 VAL A C 1
ATOM 601 O O . VAL A 1 74 ? 1.960 3.665 9.878 1.00 80.69 74 VAL A O 1
ATOM 604 N N . GLN A 1 75 ? 3.125 5.062 11.191 1.00 80.31 75 GLN A N 1
ATOM 605 C CA . GLN A 1 75 ? 4.519 4.688 10.894 1.00 80.31 75 GLN A CA 1
ATOM 606 C C . GLN A 1 75 ? 4.875 4.536 9.408 1.00 80.31 75 GLN A C 1
ATOM 608 O O . GLN A 1 75 ? 5.798 3.797 9.070 1.00 80.31 75 GLN A O 1
ATOM 613 N N . TRP A 1 76 ? 4.173 5.227 8.505 1.00 80.75 76 TRP A N 1
ATOM 614 C CA . TRP A 1 76 ? 4.234 5.003 7.053 1.00 80.75 76 TRP A CA 1
ATOM 615 C C . TRP A 1 76 ? 5.652 4.978 6.464 1.00 80.75 76 TRP A C 1
ATOM 617 O O . TRP A 1 76 ? 5.949 4.212 5.545 1.00 80.75 76 TRP A O 1
ATOM 627 N N . SER A 1 77 ? 6.561 5.780 7.021 1.00 75.25 77 SER A N 1
ATOM 628 C CA . SER A 1 77 ? 7.973 5.779 6.633 1.00 75.25 77 SER A CA 1
ATOM 629 C C . SER A 1 77 ? 8.640 4.412 6.817 1.00 75.25 77 SER A C 1
ATOM 631 O O . SER A 1 77 ? 9.438 4.028 5.969 1.00 75.25 77 SER A O 1
ATOM 633 N N . LYS A 1 78 ? 8.289 3.652 7.863 1.00 74.62 78 LYS A N 1
ATOM 634 C CA . LYS A 1 78 ? 8.797 2.290 8.090 1.00 74.62 78 LYS A CA 1
ATOM 635 C C . LYS A 1 78 ? 8.274 1.302 7.053 1.0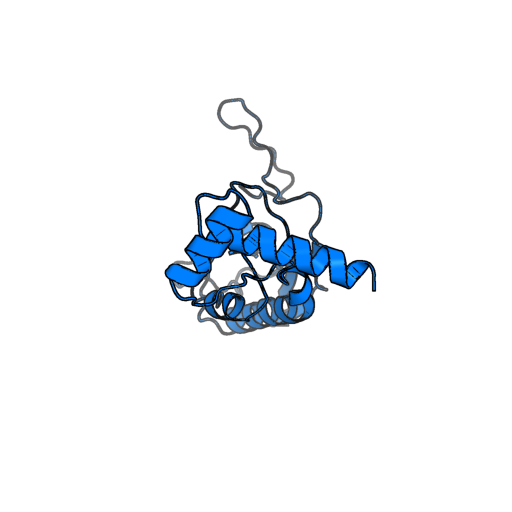0 74.62 78 LYS A C 1
ATOM 637 O O . LYS A 1 78 ? 9.022 0.437 6.620 1.00 74.62 78 LYS A O 1
ATOM 642 N N . THR A 1 79 ? 7.025 1.467 6.609 1.00 69.69 79 THR A N 1
ATOM 643 C CA . THR A 1 79 ? 6.442 0.638 5.539 1.00 69.69 79 THR A CA 1
ATOM 644 C C . THR A 1 79 ? 7.255 0.751 4.243 1.00 69.69 79 THR A C 1
ATOM 646 O O . THR A 1 79 ? 7.542 -0.246 3.592 1.00 69.69 79 THR A O 1
ATOM 649 N N . LYS A 1 80 ? 7.672 1.966 3.864 1.00 68.44 80 LYS A N 1
ATOM 650 C CA . LYS A 1 80 ? 8.288 2.244 2.554 1.00 68.44 80 LYS A CA 1
ATOM 651 C C . LYS A 1 80 ? 9.772 1.899 2.415 1.00 68.44 80 LYS A C 1
ATOM 653 O O . LYS A 1 80 ? 10.288 1.970 1.303 1.00 68.44 80 LYS A O 1
ATOM 658 N N . GLN A 1 81 ? 10.475 1.601 3.503 1.00 66.00 81 GLN A N 1
ATOM 659 C CA . GLN A 1 81 ? 11.944 1.574 3.502 1.00 66.00 81 GLN A CA 1
ATOM 660 C C . GLN A 1 81 ? 12.570 0.265 2.998 1.00 66.00 81 GLN A C 1
ATOM 662 O O . GLN A 1 81 ? 13.793 0.182 2.887 1.00 66.00 81 GLN A O 1
ATOM 667 N N . GLU A 1 82 ? 11.777 -0.747 2.641 1.00 73.06 82 GLU A N 1
ATOM 668 C CA . GLU A 1 82 ? 12.330 -2.027 2.203 1.00 73.06 82 GLU A CA 1
ATOM 669 C C . GLU A 1 82 ? 12.751 -2.015 0.721 1.00 73.06 82 GLU A C 1
ATOM 671 O O . GLU A 1 82 ? 11.937 -1.822 -0.189 1.00 73.06 82 GLU A O 1
ATOM 676 N N . ARG A 1 83 ? 14.048 -2.249 0.461 1.00 78.56 83 ARG A N 1
ATOM 677 C CA . ARG A 1 83 ? 14.578 -2.402 -0.904 1.00 78.56 83 ARG A CA 1
ATOM 678 C C . ARG A 1 83 ? 13.871 -3.563 -1.614 1.00 78.56 83 ARG A C 1
ATOM 680 O O . ARG A 1 83 ? 13.674 -4.622 -1.037 1.00 78.56 83 ARG A O 1
ATOM 687 N N . GLY A 1 84 ? 13.524 -3.364 -2.886 1.00 84.31 84 GLY A N 1
ATOM 688 C CA . GLY A 1 84 ? 12.840 -4.374 -3.703 1.00 84.31 84 GLY A CA 1
ATOM 689 C C . GLY A 1 84 ? 11.309 -4.349 -3.626 1.00 84.31 84 GLY A C 1
ATOM 690 O O . GLY A 1 84 ? 10.671 -5.082 -4.376 1.00 84.31 84 GLY A O 1
ATOM 691 N N . TYR A 1 85 ? 10.711 -3.473 -2.813 1.00 88.62 85 TYR A N 1
ATOM 692 C CA . TYR A 1 85 ? 9.255 -3.319 -2.705 1.00 88.62 85 TYR A CA 1
ATOM 693 C C . TYR A 1 85 ? 8.806 -1.919 -3.141 1.00 88.62 85 TYR A C 1
ATOM 695 O O . TYR A 1 85 ? 9.560 -0.946 -3.064 1.00 88.62 85 TYR A O 1
ATOM 703 N N . SER A 1 86 ? 7.581 -1.810 -3.654 1.00 87.69 86 SER A N 1
ATOM 704 C CA . SER A 1 86 ? 6.943 -0.552 -4.041 1.00 87.69 86 SER A CA 1
ATOM 705 C C . SER A 1 86 ? 5.519 -0.496 -3.511 1.00 87.69 86 SER A C 1
ATOM 707 O O . SER A 1 86 ? 4.632 -1.204 -3.973 1.00 87.69 86 SER A O 1
ATOM 709 N N . TYR A 1 87 ? 5.282 0.437 -2.596 1.00 89.75 87 TYR A N 1
ATOM 710 C CA . TYR A 1 87 ? 3.962 0.699 -2.024 1.00 89.75 87 TYR A CA 1
ATOM 711 C C . TYR A 1 87 ? 3.223 1.818 -2.775 1.00 89.75 87 TYR A C 1
ATOM 713 O O . TYR A 1 87 ? 2.399 2.526 -2.198 1.00 89.75 87 TYR A O 1
ATOM 721 N N . ARG A 1 88 ? 3.541 2.041 -4.062 1.00 87.44 88 ARG A N 1
ATOM 722 C CA . ARG A 1 88 ? 2.868 3.060 -4.892 1.00 87.44 88 ARG A CA 1
ATOM 723 C C . ARG A 1 88 ? 1.373 2.774 -5.025 1.00 87.44 88 ARG A C 1
ATOM 725 O O . ARG A 1 88 ? 0.590 3.703 -4.904 1.00 87.44 88 ARG A O 1
ATOM 732 N N . ASN A 1 89 ? 1.012 1.503 -5.183 1.00 89.00 89 ASN A N 1
ATOM 733 C CA . ASN A 1 89 ? -0.370 1.059 -5.371 1.00 89.00 89 ASN A CA 1
ATOM 734 C C . ASN A 1 89 ? -0.984 0.483 -4.083 1.00 89.00 89 ASN A C 1
ATOM 736 O O . ASN A 1 89 ? -1.916 -0.311 -4.132 1.00 89.00 89 ASN A O 1
ATOM 740 N N . PHE A 1 90 ? -0.409 0.821 -2.928 1.00 91.81 90 PHE A N 1
ATOM 741 C CA . PHE A 1 90 ? -0.850 0.304 -1.639 1.00 91.81 90 PHE A CA 1
ATOM 742 C C . PHE A 1 90 ? -2.090 1.035 -1.133 1.00 91.81 90 PHE A C 1
ATOM 744 O O . PHE A 1 90 ? -2.046 2.250 -0.948 1.00 91.81 90 PHE A O 1
ATOM 751 N N . ARG A 1 91 ? -3.123 0.288 -0.750 1.00 92.88 91 ARG A N 1
ATOM 752 C CA . ARG A 1 91 ? -4.119 0.748 0.224 1.00 92.88 91 ARG A CA 1
ATOM 753 C C . ARG A 1 91 ? -4.211 -0.257 1.357 1.00 92.88 91 ARG A C 1
ATOM 755 O O . ARG A 1 91 ? -4.200 -1.466 1.119 1.00 92.88 91 ARG A O 1
ATOM 762 N N . GLY A 1 92 ? -4.317 0.237 2.578 1.00 93.56 92 GLY A N 1
ATOM 763 C CA . GLY A 1 92 ? -4.625 -0.585 3.735 1.00 93.56 92 GLY A CA 1
ATOM 764 C C . GLY A 1 92 ? -5.829 -0.017 4.462 1.00 93.56 92 GLY A C 1
ATOM 765 O O . GLY A 1 92 ? -5.865 1.180 4.716 1.00 93.56 92 GLY A O 1
ATOM 766 N N . GLU A 1 93 ? -6.791 -0.856 4.818 1.00 94.56 93 GLU A N 1
ATOM 767 C CA . GLU A 1 93 ? -7.898 -0.468 5.692 1.00 94.56 93 GLU A CA 1
ATOM 768 C C . GLU A 1 93 ? -7.751 -1.177 7.033 1.00 94.56 93 GLU A C 1
ATOM 770 O O . GLU A 1 93 ? -7.414 -2.364 7.096 1.00 94.56 93 GLU A O 1
ATOM 775 N N . VAL A 1 94 ? -8.039 -0.453 8.105 1.00 94.38 94 VAL A N 1
ATOM 776 C CA . VAL A 1 94 ? -8.067 -0.975 9.469 1.00 94.38 94 VAL A CA 1
ATOM 777 C C . VAL A 1 94 ? -9.473 -0.804 9.994 1.00 94.38 94 VAL A C 1
ATOM 779 O O . VAL A 1 94 ? -9.944 0.318 10.154 1.00 94.38 94 VAL A O 1
ATOM 782 N N . LEU A 1 95 ? -10.151 -1.916 10.234 1.00 93.31 95 LEU A N 1
ATOM 783 C CA . LEU A 1 95 ? -11.502 -1.944 10.766 1.00 93.31 95 LEU A CA 1
ATOM 784 C C . LEU A 1 95 ? -11.431 -2.243 12.251 1.00 93.31 95 LEU A C 1
ATOM 786 O O . LEU A 1 95 ? -10.966 -3.313 12.641 1.00 93.31 95 LEU A O 1
ATOM 790 N N . ILE A 1 96 ? -11.888 -1.296 13.056 1.00 91.19 96 ILE A N 1
ATOM 791 C CA . ILE A 1 96 ? -11.906 -1.380 14.508 1.00 91.19 96 ILE A CA 1
ATOM 792 C C . ILE A 1 96 ? -13.377 -1.444 14.938 1.00 91.19 96 ILE A C 1
ATOM 794 O O . ILE A 1 96 ? -14.156 -0.539 14.634 1.00 91.19 96 ILE A O 1
ATOM 798 N N . GLU A 1 97 ? -13.773 -2.516 15.617 1.00 89.81 97 GLU A N 1
ATOM 799 C CA . GLU A 1 97 ? -15.110 -2.686 16.198 1.00 89.81 97 GLU A CA 1
ATOM 800 C C . GLU A 1 97 ? -14.992 -2.635 17.727 1.00 89.81 97 GLU A C 1
ATOM 802 O O . GLU A 1 97 ? -14.257 -3.424 18.326 1.00 89.81 97 GLU A O 1
ATOM 807 N N . ILE A 1 98 ? -15.704 -1.693 18.347 1.00 85.50 98 ILE A N 1
ATOM 808 C CA . ILE A 1 98 ? -15.676 -1.418 19.790 1.00 85.50 98 ILE A CA 1
ATOM 809 C C . ILE A 1 98 ? -17.122 -1.349 20.278 1.00 85.50 98 ILE A C 1
ATOM 811 O O . ILE A 1 98 ? -17.920 -0.591 19.721 1.00 85.50 98 ILE A O 1
ATOM 815 N N . SER A 1 99 ? -17.460 -2.125 21.309 1.00 77.44 99 SER A N 1
ATOM 816 C CA . SER A 1 99 ? -18.797 -2.121 21.917 1.00 77.44 99 SER A CA 1
ATOM 817 C C . SER A 1 99 ? -19.045 -0.877 22.769 1.00 77.44 99 SER A C 1
ATOM 819 O O . SER A 1 99 ? -20.106 -0.269 22.652 1.00 77.44 99 SER A O 1
ATOM 821 N N . ASP A 1 100 ? -18.056 -0.461 23.564 1.00 66.81 100 ASP A N 1
ATOM 822 C CA . ASP A 1 100 ? -18.170 0.676 24.475 1.00 66.81 100 ASP A CA 1
ATOM 823 C C . ASP A 1 100 ? -17.409 1.897 23.949 1.00 66.81 100 ASP A C 1
ATOM 825 O O . ASP A 1 100 ? -16.182 1.932 23.884 1.00 66.81 100 ASP A O 1
ATOM 829 N N . THR A 1 101 ? -18.137 2.957 23.591 1.00 58.03 101 THR A N 1
ATOM 830 C CA . THR A 1 101 ? -17.566 4.189 23.009 1.00 58.03 101 THR A CA 1
ATOM 831 C C . THR A 1 101 ? -16.615 4.950 23.942 1.00 58.03 101 THR A C 1
ATOM 833 O O . THR A 1 101 ? -15.956 5.888 23.501 1.00 58.03 101 THR A O 1
ATOM 836 N N . ILE A 1 102 ? -16.560 4.584 25.226 1.00 56.19 102 ILE A N 1
ATOM 837 C CA . ILE A 1 102 ? -15.635 5.160 26.215 1.00 56.19 102 ILE A CA 1
ATOM 838 C C . ILE A 1 102 ? -14.182 4.767 25.909 1.00 56.19 102 ILE A C 1
ATOM 840 O O . ILE A 1 102 ? -13.284 5.568 26.154 1.00 56.19 102 ILE A O 1
ATOM 844 N N . ASP A 1 103 ? -13.964 3.611 25.277 1.00 60.53 103 ASP A N 1
ATOM 845 C CA . ASP A 1 103 ? -12.631 3.073 24.970 1.00 60.53 103 ASP A CA 1
ATOM 846 C C . ASP A 1 103 ? -12.075 3.565 23.623 1.00 60.53 103 ASP A C 1
ATOM 848 O O . ASP A 1 103 ? -11.073 3.061 23.109 1.00 60.53 103 ASP A O 1
ATOM 852 N N . LEU A 1 104 ? -12.725 4.562 23.017 1.00 65.25 104 LEU A N 1
ATOM 853 C CA . LEU A 1 104 ? -12.249 5.152 21.778 1.00 65.25 104 LEU A CA 1
ATOM 854 C C . LEU A 1 104 ? -10.951 5.925 22.038 1.00 65.25 104 LEU A C 1
ATOM 856 O O . LEU A 1 104 ? -10.958 6.845 22.858 1.00 65.25 104 LEU A O 1
ATOM 860 N N . PRO A 1 105 ? -9.857 5.637 21.309 1.00 63.84 105 PRO A N 1
ATOM 861 C CA . PRO A 1 105 ? -8.614 6.376 21.447 1.00 63.84 105 PRO A CA 1
ATOM 862 C C . PRO A 1 105 ? -8.761 7.707 20.716 1.00 63.84 105 PRO A C 1
ATOM 864 O O . PRO A 1 105 ? -8.188 7.908 19.651 1.00 63.84 105 PRO A O 1
ATOM 867 N N . LEU A 1 106 ? -9.606 8.593 21.231 1.00 66.25 106 LEU A N 1
ATOM 868 C CA . LEU A 1 106 ? -9.778 9.942 20.726 1.00 66.25 106 LEU A CA 1
ATOM 869 C C . LEU A 1 106 ? -8.919 10.896 21.552 1.00 66.25 106 LEU A C 1
ATOM 871 O O . LEU A 1 106 ? -8.731 10.720 22.753 1.00 66.25 106 LEU A O 1
ATOM 875 N N . ASN A 1 107 ? -8.409 11.930 20.897 1.00 60.03 107 ASN A N 1
ATOM 876 C CA . ASN A 1 107 ? -7.702 13.023 21.537 1.00 60.03 107 ASN A CA 1
ATOM 877 C C . ASN A 1 107 ? -8.619 13.762 22.527 1.00 60.03 107 ASN A C 1
ATOM 879 O O . ASN A 1 107 ? -9.834 13.571 22.555 1.00 60.03 107 ASN A O 1
ATOM 883 N N . SER A 1 108 ? -8.045 14.657 23.33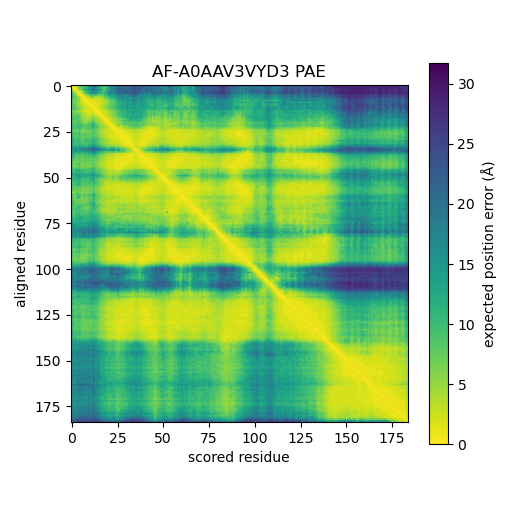0 1.00 51.53 108 SER A N 1
ATOM 884 C CA . SER A 1 108 ? -8.778 15.403 24.365 1.00 51.53 108 SER A CA 1
ATOM 885 C C . SER A 1 108 ? -9.977 16.209 23.841 1.00 51.53 108 SER A C 1
ATOM 887 O O . SER A 1 108 ? -10.913 16.452 24.598 1.00 51.53 108 SER A O 1
ATOM 889 N N . THR A 1 109 ? -9.991 16.580 22.553 1.00 52.06 109 THR A N 1
ATOM 890 C CA . THR A 1 109 ? -11.135 17.248 21.907 1.00 52.06 109 THR A CA 1
ATOM 891 C C . THR A 1 109 ? -12.220 16.282 21.423 1.00 52.06 109 THR A C 1
ATOM 893 O O . THR A 1 109 ? -13.282 16.729 21.007 1.00 52.06 109 THR A O 1
ATOM 896 N N . LYS A 1 110 ? -11.998 14.965 21.518 1.00 54.31 110 LYS A N 1
ATOM 897 C CA . LYS A 1 110 ? -12.869 13.883 21.025 1.00 54.31 110 LYS A CA 1
ATOM 898 C C . LYS A 1 110 ? -13.124 13.918 19.514 1.00 54.31 110 LYS A C 1
ATOM 900 O O . LYS A 1 110 ? -14.099 13.346 19.031 1.00 54.31 110 LYS A O 1
ATOM 905 N N . GLU A 1 111 ? -12.248 14.571 18.757 1.00 56.75 111 GLU A N 1
ATOM 906 C CA . GLU A 1 111 ? -12.443 14.820 17.321 1.00 56.75 111 GLU A CA 1
ATOM 907 C C . GLU A 1 111 ? -11.507 13.999 16.435 1.00 56.75 111 GLU A C 1
ATOM 909 O O . GLU A 1 111 ? -11.820 13.756 15.269 1.00 56.75 111 GLU A O 1
ATOM 914 N N . LYS A 1 112 ? -10.348 13.582 16.956 1.00 65.25 112 LYS A N 1
ATOM 915 C CA . LYS A 1 112 ? -9.315 12.867 16.193 1.00 65.25 112 LYS A CA 1
ATOM 916 C C . LYS A 1 112 ? -8.783 11.691 16.987 1.00 65.25 112 LYS A C 1
ATOM 918 O O . LYS A 1 112 ? -8.844 11.705 18.205 1.00 65.25 112 LYS A O 1
ATOM 923 N N . LEU A 1 113 ? -8.221 10.705 16.299 1.00 74.56 113 LEU A N 1
ATOM 924 C CA . LEU A 1 113 ? -7.511 9.601 16.939 1.00 74.56 113 LEU A CA 1
ATOM 925 C C . LEU A 1 113 ? -6.308 10.107 17.753 1.00 74.56 113 LEU A C 1
ATOM 927 O O . LEU A 1 113 ? -5.486 10.867 17.239 1.00 74.56 113 LEU A O 1
ATOM 931 N N . ASP A 1 114 ? -6.183 9.655 18.998 1.00 79.50 114 ASP A N 1
ATOM 932 C CA . ASP A 1 114 ? -4.963 9.761 19.789 1.00 79.50 114 ASP A CA 1
ATOM 933 C C . ASP A 1 114 ? -4.027 8.596 19.456 1.00 79.50 114 ASP A C 1
ATOM 935 O O . ASP A 1 114 ? -4.049 7.524 20.071 1.00 79.50 114 ASP A O 1
ATOM 939 N N . PHE A 1 115 ? -3.178 8.830 18.460 1.00 79.88 115 PHE A N 1
ATOM 940 C CA . PHE A 1 115 ? -2.163 7.876 18.026 1.00 79.88 115 PHE A CA 1
ATOM 941 C C . PHE A 1 115 ? -1.069 7.608 19.071 1.00 79.88 115 PHE A C 1
ATOM 943 O O . PHE A 1 115 ? -0.318 6.647 18.905 1.00 79.88 115 PHE A O 1
ATOM 950 N N . ASN A 1 116 ? -0.981 8.403 20.143 1.00 78.69 116 ASN A N 1
ATOM 951 C CA . ASN A 1 116 ? -0.019 8.174 21.221 1.00 78.69 116 ASN A CA 1
ATOM 952 C C . ASN A 1 116 ? -0.550 7.218 22.300 1.00 78.69 116 ASN A C 1
ATOM 954 O O . ASN A 1 116 ? 0.227 6.763 23.140 1.00 78.69 116 ASN A O 1
ATOM 958 N N . SER A 1 117 ? -1.844 6.882 22.271 1.00 84.38 117 SER A N 1
ATOM 959 C CA . SER A 1 117 ? -2.450 5.949 23.223 1.00 84.38 117 SER A CA 1
ATOM 960 C C . SER A 1 117 ? -1.856 4.537 23.122 1.00 84.38 117 SER A C 1
ATOM 962 O O . SER A 1 117 ? -1.415 4.075 22.062 1.00 84.38 117 SER A O 1
ATOM 964 N N . GLU A 1 118 ? -1.854 3.805 24.238 1.00 84.94 118 GLU A N 1
ATOM 965 C CA . GLU A 1 118 ? -1.371 2.420 24.274 1.00 84.94 118 GLU A CA 1
ATOM 966 C C . GLU A 1 118 ? -2.184 1.504 23.344 1.00 84.94 118 GLU A C 1
ATOM 968 O O . GLU A 1 118 ? -1.616 0.683 22.617 1.00 84.94 118 GLU A O 1
ATOM 973 N N . LEU A 1 119 ? -3.503 1.709 23.302 1.00 85.56 119 LEU A N 1
ATOM 974 C CA . LEU A 1 119 ? -4.405 1.007 22.398 1.00 85.56 119 LEU A CA 1
ATOM 975 C C . LEU A 1 119 ? -4.007 1.224 20.933 1.00 85.56 119 LEU A C 1
ATOM 977 O O . LEU A 1 119 ? -3.804 0.251 20.204 1.00 85.56 119 LEU A O 1
ATOM 981 N N . MET A 1 120 ? -3.815 2.475 20.495 1.00 86.88 120 MET A N 1
ATOM 982 C CA . MET A 1 120 ? -3.401 2.742 19.112 1.00 86.88 120 MET A CA 1
ATOM 983 C C . MET A 1 120 ? -2.040 2.137 18.792 1.00 86.88 120 MET A C 1
ATOM 985 O O . MET A 1 120 ? -1.866 1.588 17.706 1.00 86.88 120 MET A O 1
ATOM 989 N N . ASN A 1 121 ? -1.097 2.133 19.734 1.00 87.81 121 ASN A N 1
ATOM 990 C CA . ASN A 1 121 ? 0.183 1.452 19.545 1.00 87.81 121 ASN A CA 1
ATOM 991 C C . ASN A 1 121 ? 0.016 -0.058 19.290 1.00 87.81 121 ASN A C 1
ATOM 993 O O . ASN A 1 121 ? 0.714 -0.616 18.436 1.00 87.81 121 ASN A O 1
ATOM 997 N N . LYS A 1 122 ? -0.915 -0.728 19.981 1.00 90.75 122 LYS A N 1
ATOM 998 C CA . LYS A 1 122 ? -1.247 -2.147 19.742 1.00 90.75 122 LYS A CA 1
ATOM 999 C C . LYS A 1 122 ? -1.896 -2.348 18.373 1.00 90.75 122 LYS A C 1
ATOM 1001 O O . LYS A 1 122 ? -1.477 -3.240 17.635 1.00 90.75 122 LYS A O 1
ATOM 1006 N N . ILE A 1 123 ? -2.838 -1.485 17.997 1.00 91.75 123 ILE A N 1
ATOM 1007 C CA . ILE A 1 123 ? -3.498 -1.517 16.682 1.00 91.75 123 ILE A CA 1
ATOM 1008 C C . ILE A 1 123 ? -2.472 -1.334 15.560 1.00 91.75 123 ILE A C 1
ATOM 1010 O O . ILE A 1 123 ? -2.415 -2.139 14.633 1.00 91.75 123 ILE A O 1
ATOM 1014 N N . ILE A 1 124 ? -1.595 -0.336 15.676 1.00 91.00 124 ILE A N 1
ATOM 1015 C CA . ILE A 1 124 ? -0.528 -0.074 14.709 1.00 91.00 124 ILE A CA 1
ATOM 1016 C C . ILE A 1 124 ? 0.386 -1.296 14.574 1.00 91.00 124 ILE A C 1
ATOM 1018 O O . ILE A 1 124 ? 0.718 -1.685 13.457 1.00 91.00 124 ILE A O 1
ATOM 1022 N N . ARG A 1 125 ? 0.757 -1.966 15.672 1.00 91.00 125 ARG A N 1
ATOM 1023 C CA . ARG A 1 125 ? 1.536 -3.216 15.593 1.00 91.00 125 ARG A CA 1
ATOM 1024 C C . ARG A 1 125 ? 0.813 -4.299 14.791 1.00 91.00 125 ARG A C 1
ATOM 1026 O O . ARG A 1 125 ? 1.453 -4.954 13.973 1.00 91.00 125 ARG A O 1
ATOM 1033 N N . VAL A 1 126 ? -0.498 -4.464 14.975 1.00 94.25 126 VAL A N 1
ATOM 1034 C CA . VAL A 1 126 ? -1.307 -5.405 14.179 1.00 94.25 126 VAL A CA 1
ATOM 1035 C C . VAL A 1 126 ? -1.279 -5.036 12.693 1.00 94.25 126 VAL A C 1
ATOM 1037 O O . VAL A 1 126 ? -1.008 -5.905 11.862 1.00 94.25 126 VAL A O 1
ATOM 1040 N N . MET A 1 127 ? -1.467 -3.754 12.357 1.00 93.25 127 MET A N 1
ATOM 1041 C CA . MET A 1 127 ? -1.375 -3.245 10.978 1.00 93.25 127 MET A CA 1
ATOM 1042 C C . MET A 1 127 ? -0.025 -3.587 10.339 1.00 93.25 127 MET A C 1
ATOM 1044 O O . MET A 1 127 ? 0.027 -4.155 9.245 1.00 93.25 127 MET A O 1
ATOM 1048 N N . TYR A 1 128 ? 1.066 -3.269 11.041 1.00 90.88 128 TYR A N 1
ATOM 1049 C CA . TYR A 1 128 ? 2.431 -3.477 10.563 1.00 90.88 128 TYR A CA 1
ATOM 1050 C C . TYR A 1 128 ? 2.773 -4.943 10.380 1.00 90.88 128 TYR A C 1
ATOM 1052 O O . TYR A 1 128 ? 3.292 -5.317 9.332 1.00 90.88 128 TYR A O 1
ATOM 1060 N N . ASN A 1 129 ? 2.472 -5.773 11.376 1.00 92.69 129 ASN A N 1
ATOM 1061 C CA . ASN A 1 129 ? 2.775 -7.196 11.320 1.00 92.69 129 ASN A CA 1
ATOM 1062 C C . ASN A 1 129 ? 2.021 -7.864 10.169 1.00 92.69 129 ASN A C 1
ATOM 1064 O O . ASN A 1 129 ? 2.597 -8.663 9.431 1.00 92.69 129 ASN A O 1
ATOM 1068 N N . TYR A 1 130 ? 0.748 -7.507 9.976 1.00 96.00 130 TYR A N 1
ATOM 1069 C CA . TYR A 1 130 ? -0.037 -8.068 8.886 1.00 96.00 130 TYR A CA 1
ATOM 1070 C C . TYR A 1 130 ? 0.479 -7.627 7.512 1.00 96.00 130 TYR A C 1
ATOM 1072 O O . TYR A 1 130 ? 0.622 -8.467 6.623 1.00 96.00 130 TYR A O 1
ATOM 1080 N N . LEU A 1 131 ? 0.820 -6.345 7.341 1.00 93.31 131 LEU A N 1
ATOM 1081 C CA . LEU A 1 131 ? 1.441 -5.860 6.107 1.00 93.31 131 LEU A CA 1
ATOM 1082 C C . LEU A 1 131 ? 2.779 -6.552 5.839 1.00 93.31 131 LEU A C 1
ATOM 1084 O O . LEU A 1 131 ? 3.001 -7.047 4.737 1.00 93.31 131 LEU A O 1
ATOM 1088 N N . PHE A 1 132 ? 3.647 -6.633 6.845 1.00 91.19 132 PHE A N 1
ATOM 1089 C CA . PHE A 1 132 ? 4.966 -7.242 6.714 1.00 91.19 132 PHE A CA 1
ATOM 1090 C C . PHE A 1 132 ? 4.883 -8.714 6.295 1.00 91.19 132 PHE A C 1
ATOM 1092 O O . PHE A 1 132 ? 5.607 -9.136 5.398 1.00 91.19 132 PHE A O 1
ATOM 1099 N N . ASN A 1 133 ? 3.941 -9.472 6.861 1.00 94.25 133 ASN A N 1
ATOM 1100 C CA . ASN A 1 133 ? 3.711 -10.875 6.501 1.00 94.25 133 ASN A CA 1
ATOM 1101 C C . ASN A 1 133 ? 3.123 -11.064 5.090 1.00 94.25 133 ASN A C 1
ATOM 1103 O O . ASN A 1 133 ? 3.111 -12.181 4.582 1.00 94.25 133 ASN A O 1
ATOM 1107 N N . ASN A 1 134 ? 2.633 -9.997 4.455 1.00 95.12 134 ASN A N 1
ATOM 1108 C CA . ASN A 1 134 ? 2.035 -10.021 3.116 1.00 95.12 134 ASN A CA 1
ATOM 1109 C C . ASN A 1 134 ? 2.768 -9.100 2.122 1.00 95.12 134 ASN A C 1
ATOM 1111 O O . AS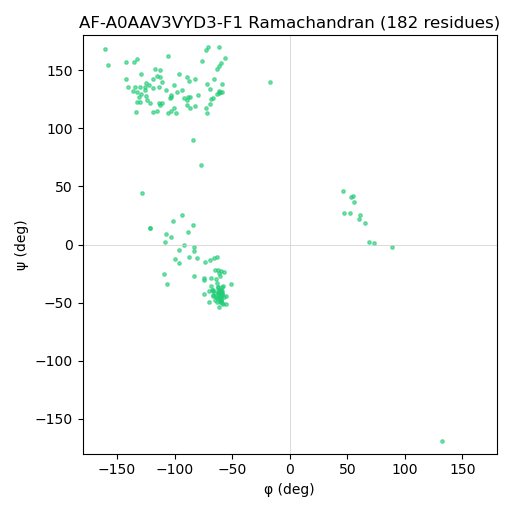N A 1 134 ? 2.257 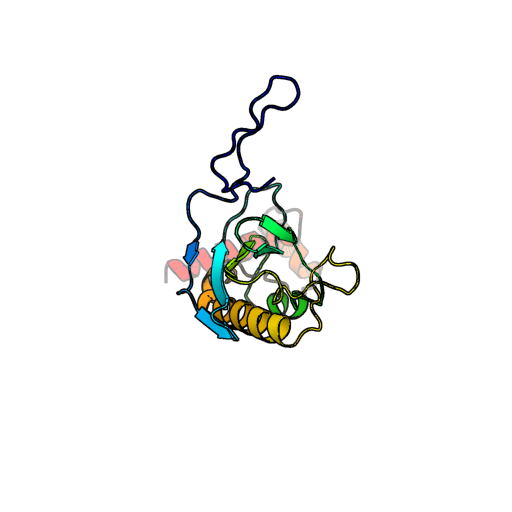-8.814 1.037 1.00 95.12 134 ASN A O 1
ATOM 1115 N N . LYS A 1 135 ? 3.973 -8.631 2.464 1.00 91.31 135 LYS A N 1
ATOM 1116 C CA . LYS A 1 135 ? 4.705 -7.620 1.689 1.00 91.31 135 LYS A CA 1
ATOM 1117 C C . LYS A 1 135 ? 5.043 -8.043 0.261 1.00 91.31 135 LYS A C 1
ATOM 1119 O O . LYS A 1 135 ? 5.191 -7.184 -0.602 1.00 91.31 135 LYS A O 1
ATOM 1124 N N . ASP A 1 136 ? 5.121 -9.345 -0.012 1.00 92.44 136 ASP A N 1
ATOM 1125 C CA . ASP A 1 136 ? 5.436 -9.886 -1.341 1.00 92.44 136 ASP A CA 1
ATOM 1126 C C . ASP A 1 136 ? 4.435 -9.458 -2.418 1.00 92.44 136 ASP A C 1
ATOM 1128 O O . ASP A 1 136 ? 4.787 -9.367 -3.592 1.00 92.44 136 ASP A O 1
ATOM 1132 N N . MET A 1 137 ? 3.217 -9.081 -2.024 1.00 92.69 137 MET A N 1
ATOM 1133 C CA . MET A 1 137 ? 2.232 -8.474 -2.924 1.00 92.69 137 MET A CA 1
ATOM 1134 C C . MET A 1 137 ? 2.684 -7.128 -3.504 1.00 92.69 137 MET A C 1
ATOM 1136 O O . MET A 1 137 ? 2.176 -6.696 -4.536 1.00 92.69 137 MET A O 1
ATOM 1140 N N . PHE A 1 138 ? 3.630 -6.469 -2.837 1.00 91.38 138 PHE A N 1
ATOM 1141 C CA . PHE A 1 138 ? 4.202 -5.175 -3.200 1.00 91.38 138 PHE A CA 1
ATOM 1142 C C . PHE A 1 138 ? 5.630 -5.309 -3.732 1.00 91.38 138 PHE A C 1
ATOM 1144 O O . PHE A 1 138 ? 6.321 -4.303 -3.913 1.00 91.38 138 PHE A O 1
ATOM 1151 N N . LYS A 1 139 ? 6.108 -6.536 -3.969 1.00 91.12 139 LYS A N 1
ATOM 1152 C CA . LYS A 1 139 ? 7.434 -6.774 -4.534 1.00 91.12 139 LYS A CA 1
ATOM 1153 C C . LYS A 1 139 ? 7.499 -6.185 -5.941 1.00 91.12 139 LYS A C 1
ATOM 1155 O O . LYS A 1 139 ? 6.618 -6.417 -6.771 1.00 91.12 139 LYS A O 1
ATOM 1160 N N . LYS A 1 140 ? 8.537 -5.394 -6.210 1.00 88.31 140 LYS A N 1
ATOM 1161 C CA . LYS A 1 140 ? 8.772 -4.835 -7.543 1.00 88.31 140 LYS A CA 1
ATOM 1162 C C . LYS A 1 140 ? 8.989 -5.986 -8.521 1.00 88.31 140 LYS A C 1
ATOM 1164 O O . LYS A 1 140 ? 9.762 -6.899 -8.241 1.00 88.31 140 LYS A O 1
ATOM 1169 N N . LYS A 1 141 ? 8.302 -5.923 -9.659 1.00 85.12 141 LYS A N 1
ATOM 1170 C CA . LYS A 1 141 ? 8.524 -6.848 -10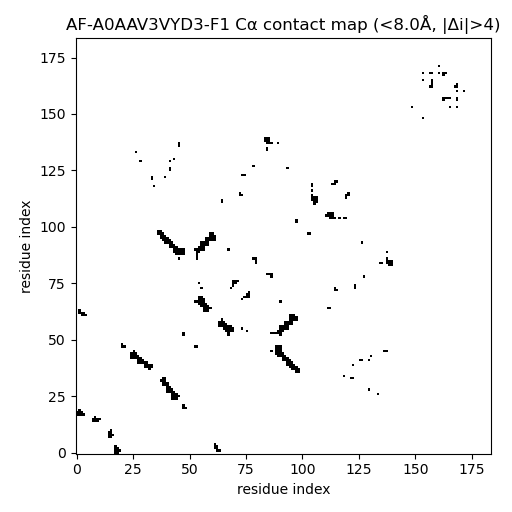.779 1.00 85.12 141 LYS A CA 1
ATOM 1171 C C . LYS A 1 141 ? 9.691 -6.400 -11.653 1.00 85.12 141 LYS A C 1
ATOM 1173 O O . LYS A 1 141 ? 10.382 -7.237 -12.216 1.00 85.12 141 LYS A O 1
ATOM 1178 N N . ASP A 1 142 ? 9.938 -5.094 -11.663 1.00 83.69 142 ASP A N 1
ATOM 1179 C CA . ASP A 1 142 ? 10.952 -4.465 -12.491 1.00 83.69 142 ASP A CA 1
ATOM 1180 C C . ASP A 1 142 ? 12.078 -3.907 -11.620 1.00 83.69 142 ASP A C 1
ATOM 1182 O O . ASP A 1 142 ? 11.856 -3.383 -10.519 1.00 83.69 142 ASP A O 1
ATOM 1186 N N . VAL A 1 143 ? 13.299 -4.000 -12.136 1.00 83.62 143 VAL A N 1
ATOM 1187 C CA . VAL A 1 143 ? 14.487 -3.366 -11.566 1.00 83.62 143 VAL A CA 1
ATOM 1188 C C . VAL A 1 143 ? 15.004 -2.322 -12.542 1.00 83.62 143 VAL A C 1
ATOM 1190 O O . VAL A 1 143 ? 14.924 -2.500 -13.754 1.00 83.62 143 VAL A O 1
ATOM 1193 N N . ILE A 1 144 ? 15.527 -1.225 -12.003 1.00 84.62 144 ILE A N 1
ATOM 1194 C CA . ILE A 1 144 ? 16.215 -0.215 -12.802 1.00 84.62 144 ILE A CA 1
ATOM 1195 C C . ILE A 1 144 ? 17.686 -0.624 -12.872 1.00 84.62 144 ILE A C 1
ATOM 1197 O O . ILE A 1 144 ? 18.299 -0.891 -11.837 1.00 84.62 144 ILE A O 1
ATOM 1201 N N . ILE A 1 145 ? 18.226 -0.702 -14.087 1.00 87.62 145 ILE A N 1
ATOM 1202 C CA . ILE A 1 145 ? 19.640 -0.974 -14.348 1.00 87.62 145 ILE A CA 1
ATOM 1203 C C . ILE A 1 145 ? 20.292 0.359 -14.718 1.00 87.62 145 ILE A C 1
ATOM 1205 O O . ILE A 1 145 ? 19.957 0.946 -15.743 1.00 87.62 145 ILE A O 1
ATOM 1209 N N . GLU A 1 146 ? 21.217 0.827 -13.884 1.00 88.50 146 GLU A N 1
ATOM 1210 C CA . GLU A 1 146 ? 21.969 2.071 -14.075 1.00 88.50 146 GLU A CA 1
ATOM 1211 C C . GLU A 1 146 ? 23.463 1.787 -13.898 1.00 88.50 146 GLU A C 1
ATOM 1213 O O . GLU A 1 146 ? 23.865 1.068 -12.981 1.00 88.50 146 GLU A O 1
ATOM 1218 N N . PHE A 1 147 ? 24.286 2.323 -14.795 1.00 90.81 147 PHE A N 1
ATOM 1219 C CA . PHE A 1 147 ? 25.741 2.216 -14.753 1.00 90.81 147 PHE A CA 1
ATOM 1220 C C . PHE A 1 147 ? 26.370 3.352 -15.565 1.00 90.81 147 PHE A C 1
ATOM 1222 O O . PHE A 1 147 ? 25.764 3.867 -16.503 1.00 90.81 147 PHE A O 1
ATOM 1229 N N . GLU A 1 148 ? 27.599 3.721 -15.217 1.00 94.06 148 GLU A N 1
ATOM 1230 C CA . GLU A 1 148 ? 28.368 4.744 -15.929 1.00 94.06 148 GLU A CA 1
ATOM 1231 C C . GLU A 1 148 ? 29.194 4.120 -17.060 1.00 94.06 148 GLU A C 1
ATOM 1233 O O . GLU A 1 148 ? 29.699 2.998 -16.937 1.00 94.06 148 GLU A O 1
ATOM 1238 N N . ARG A 1 149 ? 29.321 4.844 -18.173 1.00 95.06 149 ARG A N 1
ATOM 1239 C CA . ARG A 1 149 ? 30.162 4.497 -19.328 1.00 95.06 149 ARG A CA 1
ATOM 1240 C C . ARG A 1 149 ? 30.789 5.747 -19.903 1.00 95.06 149 ARG A C 1
ATOM 1242 O O . ARG A 1 149 ? 30.253 6.844 -19.726 1.00 95.06 149 ARG A O 1
ATOM 1249 N N . GLU A 1 150 ? 31.895 5.569 -20.612 1.00 96.75 150 GLU A N 1
ATOM 1250 C CA . GLU A 1 150 ? 32.490 6.678 -21.338 1.00 96.75 150 GLU A CA 1
ATOM 1251 C C . GLU A 1 150 ? 31.560 7.128 -22.467 1.00 96.75 150 GLU A C 1
ATOM 1253 O O . GLU A 1 150 ? 30.910 6.322 -23.135 1.00 96.75 150 GLU A O 1
ATOM 1258 N N . ILE A 1 151 ? 31.497 8.441 -22.692 1.00 95.00 151 ILE A N 1
ATOM 1259 C CA . ILE A 1 151 ? 30.635 9.028 -23.726 1.00 95.00 151 ILE A CA 1
ATOM 1260 C C . ILE A 1 151 ? 30.998 8.465 -25.108 1.00 95.00 151 ILE A C 1
ATOM 1262 O O . ILE A 1 151 ? 30.107 8.115 -25.874 1.00 95.00 151 ILE A O 1
ATOM 1266 N N . SER A 1 152 ? 32.295 8.296 -25.376 1.00 96.94 152 SER A N 1
ATOM 1267 C CA . SER A 1 152 ? 32.840 7.693 -26.598 1.00 96.94 152 SER A CA 1
ATOM 1268 C C . SER A 1 152 ? 32.310 6.276 -26.847 1.00 96.94 152 SER A C 1
ATOM 1270 O O . SER A 1 152 ? 31.897 5.963 -27.961 1.00 96.94 152 SER A O 1
ATOM 1272 N N . GLU A 1 153 ? 32.276 5.423 -25.821 1.00 96.44 153 GLU A N 1
ATOM 1273 C CA . GLU A 1 153 ? 31.739 4.059 -25.916 1.00 96.44 153 GLU A CA 1
ATOM 1274 C C . GLU A 1 153 ? 30.237 4.068 -26.216 1.00 96.44 153 GLU A C 1
ATOM 1276 O O . GLU A 1 153 ? 29.745 3.283 -27.031 1.00 96.44 153 GLU A O 1
ATOM 1281 N N . VAL A 1 154 ? 29.498 4.973 -25.569 1.00 95.94 154 VAL A N 1
ATOM 1282 C CA . VAL A 1 154 ? 28.058 5.126 -25.791 1.00 95.94 154 VAL A CA 1
ATOM 1283 C C . VAL A 1 154 ? 27.778 5.632 -27.205 1.00 95.94 154 VAL A C 1
ATOM 1285 O O . VAL A 1 154 ? 26.834 5.150 -27.828 1.00 95.94 154 VAL A O 1
ATOM 1288 N N . ASP A 1 155 ? 28.581 6.557 -27.729 1.00 96.69 155 ASP A N 1
ATOM 1289 C CA . ASP A 1 155 ? 28.421 7.103 -29.080 1.00 96.69 155 ASP A CA 1
ATOM 1290 C C . ASP A 1 155 ? 28.691 6.049 -30.165 1.00 96.69 155 ASP A C 1
ATOM 1292 O O . ASP A 1 155 ? 27.896 5.925 -31.094 1.00 96.69 155 ASP A O 1
ATOM 1296 N N . ILE A 1 156 ? 29.704 5.191 -29.991 1.00 97.00 156 ILE A N 1
ATOM 1297 C CA . ILE A 1 156 ? 29.922 4.030 -30.878 1.00 97.00 156 ILE A CA 1
ATOM 1298 C C . ILE A 1 156 ? 28.667 3.149 -30.940 1.00 97.00 156 ILE A C 1
ATOM 1300 O O . ILE A 1 156 ? 28.252 2.700 -32.011 1.00 97.00 156 ILE A O 1
ATOM 1304 N N . LEU A 1 157 ? 28.046 2.885 -29.788 1.00 96.44 157 LEU A N 1
ATOM 1305 C CA . LEU A 1 157 ? 26.844 2.058 -29.734 1.00 96.44 157 LEU A CA 1
AT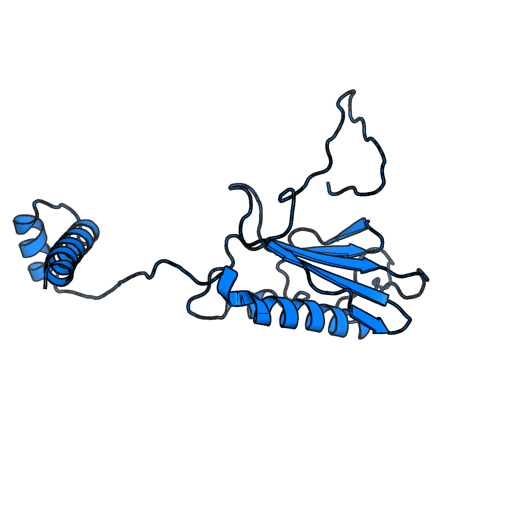OM 1306 C C . LEU A 1 157 ? 25.589 2.783 -30.245 1.00 96.44 157 LEU A C 1
ATOM 1308 O O . LEU A 1 157 ? 24.701 2.115 -30.775 1.00 96.44 157 LEU A O 1
ATOM 1312 N N . LYS A 1 158 ? 25.505 4.114 -30.126 1.00 97.44 158 LYS A N 1
ATOM 1313 C CA . LYS A 1 158 ? 24.448 4.918 -30.767 1.00 97.44 158 LYS A CA 1
ATOM 1314 C C . LYS A 1 158 ? 24.480 4.740 -32.274 1.00 97.44 158 LYS A C 1
ATOM 1316 O O . LYS A 1 158 ? 23.443 4.425 -32.851 1.00 97.44 158 LYS A O 1
ATOM 1321 N N . ASP A 1 159 ? 25.659 4.857 -32.877 1.00 96.56 159 ASP A N 1
ATOM 1322 C CA . ASP A 1 159 ? 25.830 4.667 -34.317 1.00 96.56 159 ASP A CA 1
ATOM 1323 C C . ASP A 1 159 ? 25.504 3.225 -34.722 1.00 96.56 159 ASP A C 1
ATOM 1325 O O . ASP A 1 159 ? 24.746 2.998 -35.661 1.00 96.56 159 ASP A O 1
ATOM 1329 N N . TYR A 1 160 ? 25.999 2.240 -33.965 1.00 96.50 160 TYR A N 1
ATOM 1330 C CA . TYR A 1 160 ? 25.751 0.823 -34.239 1.00 96.50 160 TYR A CA 1
ATOM 1331 C C . TYR A 1 160 ? 24.265 0.435 -34.187 1.00 96.50 160 TYR A C 1
ATOM 1333 O O . TYR A 1 160 ? 23.803 -0.361 -35.004 1.00 96.50 160 TYR A O 1
ATOM 1341 N N . PHE A 1 161 ? 23.521 0.944 -33.200 1.00 96.62 161 PHE A N 1
ATOM 1342 C CA . PHE A 1 161 ? 22.098 0.641 -33.029 1.00 96.62 161 PHE A CA 1
ATOM 1343 C C . PHE A 1 161 ? 21.167 1.634 -33.735 1.00 96.62 161 PHE A C 1
ATOM 1345 O O . PHE A 1 161 ? 19.951 1.444 -33.652 1.00 96.62 161 PHE A O 1
ATOM 1352 N N . GLU A 1 162 ? 21.708 2.656 -34.402 1.00 96.38 162 GLU A N 1
ATOM 1353 C CA . GLU A 1 162 ? 20.966 3.774 -35.003 1.00 96.38 162 GLU A CA 1
ATOM 1354 C C . GLU A 1 162 ? 20.059 4.505 -33.990 1.00 96.38 162 GLU A C 1
ATOM 1356 O O . GLU A 1 162 ? 18.916 4.867 -34.272 1.00 96.38 162 GLU A O 1
ATOM 1361 N N . GLU A 1 163 ? 20.567 4.720 -32.775 1.00 97.06 163 GLU A N 1
ATOM 1362 C CA . GLU A 1 163 ? 19.830 5.325 -31.664 1.00 97.06 163 GLU A CA 1
ATOM 1363 C C . GLU A 1 163 ? 20.381 6.696 -31.270 1.00 97.06 163 GLU A C 1
ATOM 1365 O O . GLU A 1 163 ? 21.571 6.974 -31.356 1.00 97.06 163 GLU A O 1
ATOM 1370 N N . LYS A 1 164 ? 19.512 7.571 -30.754 1.00 94.81 164 LYS A N 1
ATOM 1371 C CA . LYS A 1 164 ? 19.894 8.960 -30.420 1.00 94.81 164 LYS A CA 1
ATOM 1372 C C . LYS A 1 164 ? 20.264 9.174 -28.956 1.00 94.81 164 LYS A C 1
ATOM 1374 O O . LYS A 1 164 ? 20.832 10.205 -28.604 1.00 94.81 164 LYS A O 1
ATOM 1379 N N . THR A 1 165 ? 19.909 8.239 -28.076 1.00 96.12 165 THR A N 1
ATOM 1380 C CA . THR A 1 165 ? 20.019 8.430 -26.623 1.00 96.12 165 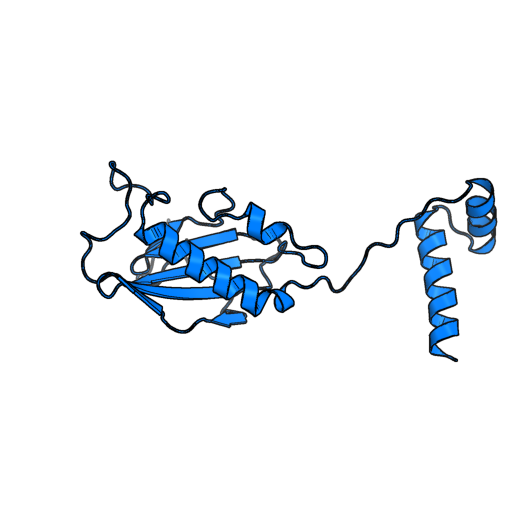THR A CA 1
ATOM 1381 C C . THR A 1 165 ? 20.752 7.273 -25.963 1.00 96.12 165 THR A C 1
ATOM 1383 O O . THR A 1 165 ? 20.609 6.125 -26.375 1.00 96.12 165 THR A O 1
ATOM 1386 N N . ALA A 1 166 ? 21.498 7.571 -24.895 1.00 93.69 166 ALA A N 1
ATOM 1387 C CA . ALA A 1 166 ? 22.174 6.552 -24.089 1.00 93.69 166 ALA A CA 1
ATOM 1388 C C . ALA A 1 166 ? 21.187 5.515 -23.523 1.00 93.69 166 ALA A C 1
ATOM 1390 O O . ALA A 1 166 ? 21.497 4.329 -23.467 1.00 93.69 166 ALA A O 1
ATOM 1391 N N . LYS A 1 167 ? 19.971 5.956 -23.167 1.00 94.81 167 LYS A N 1
ATOM 1392 C CA . LYS A 1 167 ? 18.897 5.076 -22.699 1.00 94.81 167 LYS A CA 1
ATOM 1393 C C . LYS A 1 167 ? 18.495 4.055 -23.768 1.00 94.81 167 LYS A C 1
ATOM 1395 O O . LYS A 1 167 ? 18.518 2.864 -23.488 1.00 94.81 167 LYS A O 1
ATOM 1400 N N . ALA A 1 168 ? 18.169 4.517 -24.977 1.00 95.31 168 ALA A N 1
ATOM 1401 C CA . ALA A 1 168 ? 17.735 3.635 -26.062 1.00 95.31 168 ALA A CA 1
ATOM 1402 C C . ALA A 1 168 ? 18.836 2.641 -26.462 1.00 95.31 168 ALA A C 1
ATOM 1404 O O . ALA A 1 168 ? 18.565 1.461 -26.670 1.00 95.31 168 ALA A O 1
ATOM 1405 N N . VAL A 1 169 ? 20.093 3.095 -26.482 1.00 95.56 169 VAL A N 1
ATOM 1406 C CA . VAL A 1 169 ? 21.260 2.224 -26.676 1.00 95.56 169 VAL A CA 1
ATOM 1407 C C . VAL A 1 169 ? 21.357 1.153 -25.591 1.00 95.56 169 VAL A C 1
ATOM 1409 O O . VAL A 1 169 ? 21.543 -0.020 -25.909 1.00 95.56 169 VAL A O 1
ATOM 1412 N N . GLY A 1 170 ? 21.223 1.538 -24.320 1.00 94.62 170 GLY A N 1
ATOM 1413 C CA . GLY A 1 170 ? 21.253 0.602 -23.197 1.00 94.62 170 GLY A CA 1
ATOM 1414 C C . GLY A 1 170 ? 20.150 -0.456 -23.287 1.00 94.62 170 GLY A C 1
ATOM 1415 O O . GLY A 1 170 ? 20.434 -1.643 -23.131 1.00 94.62 170 GLY A O 1
ATOM 1416 N N . GLU A 1 171 ? 18.920 -0.042 -23.604 1.00 95.00 171 GLU A N 1
ATOM 1417 C CA . GLU A 1 171 ? 17.775 -0.942 -23.808 1.00 95.00 171 GLU A CA 1
ATOM 1418 C C . GLU A 1 171 ? 18.032 -1.918 -24.971 1.00 95.00 171 GLU A C 1
ATOM 1420 O O . GLU A 1 171 ? 17.946 -3.133 -24.791 1.00 95.00 171 GLU A O 1
ATOM 1425 N N . ARG A 1 172 ? 18.471 -1.416 -26.135 1.00 95.88 172 ARG A N 1
ATOM 1426 C CA . ARG A 1 172 ? 18.796 -2.231 -27.324 1.00 95.88 172 ARG A CA 1
ATOM 1427 C C . ARG A 1 172 ? 19.907 -3.243 -27.061 1.00 95.88 172 ARG A C 1
ATOM 1429 O O . ARG A 1 172 ? 19.800 -4.404 -27.466 1.00 95.88 172 AR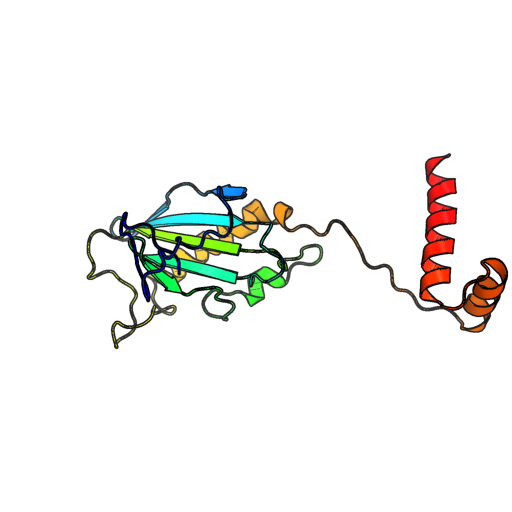G A O 1
ATOM 1436 N N . ALA A 1 173 ? 20.974 -2.816 -26.389 1.00 94.75 173 ALA A N 1
ATOM 1437 C CA . ALA A 1 173 ? 22.092 -3.682 -26.037 1.00 94.75 173 ALA A CA 1
ATOM 1438 C C . ALA A 1 173 ? 21.649 -4.806 -25.090 1.00 94.75 173 ALA A C 1
ATOM 1440 O O . ALA A 1 173 ? 21.991 -5.972 -25.312 1.00 94.75 173 ALA A O 1
ATOM 1441 N N . PHE A 1 174 ? 20.857 -4.469 -24.070 1.00 95.38 174 PHE A N 1
ATOM 1442 C CA . PHE A 1 174 ? 20.323 -5.439 -23.120 1.00 95.38 174 PHE A CA 1
ATOM 1443 C C . PHE A 1 174 ? 19.397 -6.451 -23.803 1.00 95.38 174 PHE A C 1
ATOM 1445 O O . PHE A 1 174 ? 19.608 -7.657 -23.662 1.00 95.38 174 PHE A O 1
ATOM 1452 N N . ASP A 1 175 ? 18.433 -5.985 -24.599 1.00 95.62 175 ASP A N 1
ATOM 1453 C CA . ASP A 1 175 ? 17.473 -6.843 -25.300 1.00 95.62 175 ASP A CA 1
ATOM 1454 C C . ASP A 1 175 ? 18.163 -7.810 -26.263 1.00 95.62 175 ASP A C 1
ATOM 1456 O O . ASP A 1 175 ? 17.828 -8.999 -26.312 1.00 95.62 175 ASP A O 1
ATOM 1460 N N . ARG A 1 176 ? 19.181 -7.330 -26.990 1.00 95.06 176 ARG A N 1
ATOM 1461 C CA . ARG A 1 176 ? 19.995 -8.176 -27.868 1.00 95.06 176 ARG A CA 1
ATOM 1462 C C . ARG A 1 176 ? 20.670 -9.301 -27.087 1.00 95.06 176 ARG A C 1
ATOM 1464 O O . ARG A 1 176 ? 20.577 -10.460 -27.494 1.00 95.06 176 ARG A O 1
ATOM 1471 N N . MET A 1 177 ? 21.338 -8.978 -25.980 1.00 95.81 177 MET A N 1
ATOM 1472 C CA . MET A 1 177 ? 22.045 -9.972 -25.166 1.00 95.81 177 MET A CA 1
ATOM 1473 C C . MET A 1 177 ? 21.086 -10.941 -24.475 1.00 95.81 177 MET A C 1
ATOM 1475 O O . MET A 1 177 ? 21.342 -12.145 -24.458 1.00 95.81 177 MET A O 1
ATOM 1479 N N . LEU A 1 178 ? 19.950 -10.454 -23.976 1.00 95.75 178 LEU A N 1
ATOM 1480 C CA . LEU A 1 178 ? 18.905 -11.296 -23.403 1.00 95.75 178 LEU A CA 1
ATOM 1481 C C . LEU A 1 178 ? 18.337 -12.271 -24.444 1.00 95.75 178 LEU A C 1
ATOM 1483 O O . LEU A 1 178 ? 18.106 -13.440 -24.138 1.00 95.75 178 LEU A O 1
ATOM 1487 N N . GLY A 1 179 ? 18.134 -11.812 -25.681 1.00 96.00 179 GLY A N 1
ATOM 1488 C CA . GLY A 1 179 ? 17.688 -12.653 -26.789 1.00 96.00 179 GLY A CA 1
ATOM 1489 C C . GLY A 1 179 ? 18.679 -13.763 -27.147 1.00 96.00 179 GLY A C 1
ATOM 1490 O O . GLY A 1 179 ? 18.249 -14.851 -27.526 1.00 96.00 179 GLY A O 1
ATOM 1491 N N . ILE A 1 180 ? 19.984 -13.514 -27.003 1.00 95.94 180 ILE A N 1
ATOM 1492 C CA . ILE A 1 180 ? 21.033 -14.532 -27.168 1.00 95.94 180 ILE A CA 1
ATOM 1493 C C . ILE A 1 180 ? 20.982 -15.530 -26.005 1.00 95.94 180 ILE A C 1
ATOM 1495 O O . ILE A 1 180 ? 20.899 -16.731 -26.244 1.00 95.94 180 ILE A O 1
ATOM 1499 N N . ALA A 1 181 ? 20.946 -15.042 -24.763 1.00 95.88 181 ALA A N 1
ATOM 1500 C CA . ALA A 1 181 ? 20.946 -15.883 -23.563 1.00 95.88 181 ALA A CA 1
ATOM 1501 C C . ALA A 1 181 ? 19.701 -16.778 -23.432 1.00 95.88 181 ALA A C 1
ATOM 1503 O O . ALA A 1 181 ? 19.771 -17.857 -22.865 1.00 95.88 181 ALA A O 1
ATOM 1504 N N . LYS A 1 182 ? 18.544 -16.358 -23.959 1.00 92.94 182 LYS A N 1
ATOM 1505 C CA . LYS A 1 182 ? 17.328 -17.195 -23.984 1.00 92.94 182 LYS A CA 1
ATOM 1506 C C . LYS A 1 182 ? 17.383 -18.337 -25.006 1.00 92.94 182 LYS A C 1
ATOM 1508 O O . LYS A 1 182 ? 16.514 -19.204 -24.973 1.00 92.94 182 LYS A O 1
ATOM 1513 N N . LYS A 1 183 ? 18.321 -18.289 -25.956 1.00 90.81 183 LYS A N 1
ATOM 1514 C CA . LYS A 1 183 ? 18.480 -19.285 -27.029 1.00 90.81 183 LYS A CA 1
ATOM 1515 C C . LYS A 1 183 ? 19.589 -20.305 -26.749 1.00 90.81 183 LYS A C 1
ATOM 1517 O O . LYS A 1 183 ? 19.670 -21.284 -27.485 1.00 90.81 183 LYS A O 1
ATOM 1522 N N . SER A 1 184 ? 20.436 -20.051 -25.751 1.00 72.12 184 SER A N 1
ATOM 1523 C CA . SER A 1 184 ? 21.451 -20.974 -25.224 1.00 72.12 184 SER A CA 1
ATOM 1524 C C . SER A 1 184 ? 20.870 -21.868 -24.141 1.00 72.12 184 SER A C 1
ATOM 1526 O O . SER A 1 184 ? 21.200 -23.070 -24.146 1.00 72.12 184 SER A O 1
#

Mean predicted aligned error: 9.15 Å

Organism: NCBI:txid223919

Solvent-accessible surface area (backbone atoms only — not comparable to full-atom values): 11067 Å² total; per-residue (Å²): 107,65,65,77,78,90,72,86,46,67,58,95,89,37,76,57,78,60,53,67,86,60,98,67,67,78,42,71,53,69,76,42,76,45,81,93,71,26,32,38,31,42,32,36,29,65,68,57,55,97,89,54,74,36,32,36,30,36,26,50,72,66,39,71,78,41,72,51,45,64,46,74,77,79,40,36,66,69,73,64,69,50,85,67,49,50,66,74,36,26,37,34,41,35,43,35,42,62,89,57,78,84,76,54,57,44,33,99,83,68,79,45,75,27,61,84,38,72,67,41,49,53,51,49,50,53,51,48,53,55,48,63,79,52,43,73,69,30,45,53,90,73,80,88,88,84,83,91,74,59,68,70,62,50,50,56,43,16,63,74,69,76,36,94,42,70,64,58,32,52,52,52,54,48,53,54,51,51,58,50,63,76,74,108

pLDDT: mean 85.07, std 11.91, range [45.53, 97.56]

Foldseek 3Di:
DAAPPPDWDADPNRTDDHDDQDPAAPDKDPFDQDPPRKTKIKGKHLAGDPPDAAAEWEEEPRHTQDDSDCDCLLPNVVVCPDPQFDRRRIYMYMYIYDPDPVPQQADPVNRHHPSVDPVNVVSSVVNVVVCVVVRVSRGDPDDDDDDDDDPVVLVVLCVVVVHDDSVVSVVVVVVVVVVVVVVD

Radius of gyration: 23.67 Å; Cα contacts (8 Å, |Δi|>4): 242; chains: 1; bounding box: 64×39×61 Å

Secondary structure (DSSP, 8-state):
----SSPPEEETTEEEPPP-S-SS-SEE---EEETTTEEEEEEEES---TTPPPEEEEEETTEEEEEEE-STTTTHHHHHT-TTB--TT-EEEEEEE-S-GGG--B-TTSSSB-TTSHHHHHHHHHHHHHHHHTGGGGB-S---------HHHHHHHHHHHT-SSHHHHHHHHHHHHHHHHTT-

Nearest PDB structures (foldseek):
  7aic-assembly1_C  TM=4.449E-01  e=1.006E-01  Escherichia coli K-12
  7aib-assembly1_C  TM=5.543E-01  e=2.059E-01  Escherichia coli K-12
  6n0y-assembly3_C  TM=4.361E-01  e=1.487E-01  Anaerolinea thermophila UNI-1
  6yef-assembly1_i  TM=4.202E-01  e=2.059E-01  Staphylococcus aureus subsp. aureus NCTC 8325
  4rkz-assembly2_B  TM=3.966E-01  e=2.345E-01  Thermoplasma acidophilum DSM 1728